Protein AF-A0A4V1S9A4-F1 (afdb_monomer_lite)

Secondary structure (DSSP, 8-state):
--PPP--------PPP----S-----TT-PPPTT-SEEEEEEEEEEETTTTEEEEEEPP-S-HHHHHHPPPEEEEEEEEEEEEETTEE--GGGSPTT-EEEEEEEPPPTT--SSPPPPTTTTTTS-S--EEEEEEEHHHHHHHTT-EEEEEEEETTTTEEEEEEES---TTS--SEEEEE--GGG-

Sequence (186 aa):
MTKLPALLMLLMLSPPAVAQGEFVPKPGAFAPADAGHYHAGELVSTDHVNRRGGLRLDGDGNEARYQAAPPHFFSILPYATIRYQGATADLVHIPLGTHLHGTFVLPPEGDTSVPAPRKEEEKWVPPHNHVLLLEDDVSFYQRRGQAWKVESVDAGKNILTATLSGPDLPGGLEGTKTFSIDASTR

pLDDT: mean 86.05, std 17.2, range [34.81, 98.12]

Structure (mmCIF, N/CA/C/O backbone):
data_AF-A0A4V1S9A4-F1
#
_entry.id   AF-A0A4V1S9A4-F1
#
loop_
_atom_site.group_PDB
_atom_site.id
_atom_site.type_symbol
_atom_site.label_atom_id
_atom_site.label_alt_id
_atom_site.label_comp_id
_atom_site.label_asym_id
_atom_site.label_entity_id
_atom_site.label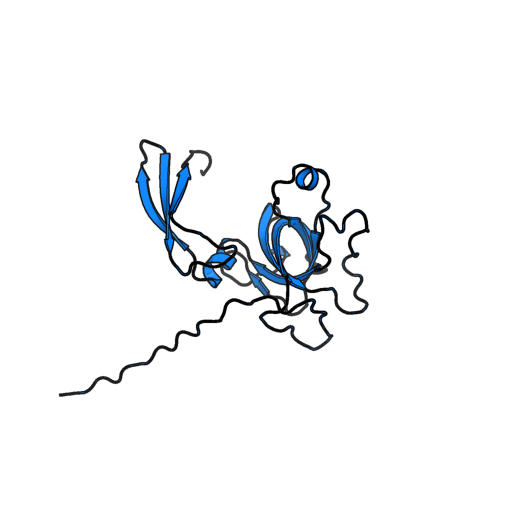_seq_id
_atom_site.pdbx_PDB_ins_code
_atom_site.Cartn_x
_atom_site.Cartn_y
_atom_site.Cartn_z
_atom_site.occupancy
_atom_site.B_iso_or_equiv
_atom_site.auth_seq_id
_atom_site.auth_comp_id
_atom_site.auth_asym_id
_atom_site.auth_atom_id
_atom_site.pdbx_PDB_model_num
ATOM 1 N N . MET A 1 1 ? -14.692 -45.575 30.816 1.00 40.62 1 MET A N 1
ATOM 2 C CA . MET A 1 1 ? -13.734 -44.447 30.822 1.00 40.62 1 MET A CA 1
ATOM 3 C C . MET A 1 1 ? -13.161 -44.321 29.420 1.00 40.62 1 MET A C 1
ATOM 5 O O . MET A 1 1 ? -12.227 -45.029 29.072 1.00 40.62 1 MET A O 1
ATOM 9 N N . THR A 1 2 ? -13.804 -43.511 28.587 1.00 38.94 2 THR A N 1
ATOM 10 C CA . THR A 1 2 ? -13.537 -43.400 27.147 1.00 38.94 2 THR A CA 1
ATOM 11 C C . THR A 1 2 ? -12.640 -42.183 26.933 1.00 38.94 2 THR A C 1
ATOM 13 O O . THR A 1 2 ? -13.029 -41.073 27.287 1.00 38.94 2 THR A O 1
ATOM 16 N N . LYS A 1 3 ? -11.410 -42.385 26.448 1.00 40.56 3 LYS A N 1
ATOM 17 C CA . LYS A 1 3 ? -10.463 -41.291 26.193 1.00 40.56 3 LYS A CA 1
ATOM 18 C C . LYS A 1 3 ? -10.814 -40.612 24.865 1.00 40.56 3 LYS A C 1
ATOM 20 O O . LYS A 1 3 ? -10.836 -41.268 23.829 1.00 40.56 3 LYS A O 1
ATOM 25 N N . LEU A 1 4 ? -11.096 -39.314 24.924 1.00 38.97 4 LEU A N 1
ATOM 26 C CA . LEU A 1 4 ? -11.296 -38.424 23.779 1.00 38.97 4 LEU A CA 1
ATOM 27 C C . LEU A 1 4 ? -9.922 -38.116 23.141 1.00 38.97 4 LEU A C 1
ATOM 29 O O . LEU A 1 4 ? -9.002 -37.779 23.893 1.00 38.97 4 LEU A O 1
ATOM 33 N N . PRO A 1 5 ? -9.724 -38.226 21.815 1.00 51.22 5 PRO A N 1
ATOM 34 C CA . PRO A 1 5 ? -8.459 -37.842 21.204 1.00 51.22 5 PRO A CA 1
ATOM 35 C C . PRO A 1 5 ? -8.394 -36.316 21.078 1.00 51.22 5 PRO A C 1
ATOM 37 O O . PRO A 1 5 ? -9.298 -35.681 20.536 1.00 51.22 5 PRO A O 1
ATOM 40 N N . ALA A 1 6 ? -7.322 -35.726 21.604 1.00 44.84 6 ALA A N 1
ATOM 41 C CA . ALA A 1 6 ? -7.024 -34.310 21.458 1.00 44.84 6 ALA A CA 1
ATOM 42 C C . ALA A 1 6 ? -6.686 -34.006 19.990 1.00 44.84 6 ALA A C 1
ATOM 44 O O . ALA A 1 6 ? -5.685 -34.487 19.460 1.00 44.84 6 ALA A O 1
ATOM 45 N N . LEU A 1 7 ? -7.540 -33.220 19.335 1.00 42.59 7 LEU A N 1
ATOM 46 C CA . LEU A 1 7 ? -7.296 -32.674 18.006 1.00 42.59 7 LEU A CA 1
ATOM 47 C C . LEU A 1 7 ? -6.315 -31.502 18.145 1.00 42.59 7 LEU A C 1
ATOM 49 O O . LEU A 1 7 ? -6.674 -30.433 18.634 1.00 42.59 7 LEU A O 1
ATOM 53 N N . LEU A 1 8 ? -5.060 -31.727 17.760 1.00 38.53 8 LEU A N 1
ATOM 54 C CA . LEU A 1 8 ? -4.016 -30.706 17.749 1.00 38.53 8 LEU A CA 1
ATOM 55 C C . LEU A 1 8 ? -4.256 -29.767 16.555 1.00 38.53 8 LEU A C 1
ATOM 57 O O . LEU A 1 8 ? -3.939 -30.099 15.415 1.00 38.53 8 LEU A O 1
ATOM 61 N N . MET A 1 9 ? -4.861 -28.609 16.814 1.00 42.19 9 MET A N 1
ATOM 62 C CA . MET A 1 9 ? -5.044 -27.546 15.826 1.00 42.19 9 MET A CA 1
ATOM 63 C C . MET A 1 9 ? -3.704 -26.821 15.638 1.00 42.19 9 MET A C 1
ATOM 65 O O . MET A 1 9 ? -3.264 -26.068 16.506 1.00 42.19 9 MET A O 1
ATOM 69 N N . LEU A 1 10 ? -3.018 -27.104 14.530 1.00 34.81 10 LEU A N 1
ATOM 70 C CA . LEU A 1 10 ? -1.736 -26.492 14.187 1.00 34.81 10 LEU A CA 1
ATOM 71 C C . LEU A 1 10 ? -1.980 -25.064 13.667 1.00 34.81 10 LEU A C 1
ATOM 73 O O . LEU A 1 10 ? -2.319 -24.863 12.503 1.00 34.81 10 LEU A O 1
ATOM 77 N N . LEU A 1 11 ? -1.840 -24.069 14.545 1.00 39.22 11 LEU A N 1
ATOM 78 C CA . LEU A 1 11 ? -1.777 -22.655 14.171 1.00 39.22 11 LEU A CA 1
ATOM 79 C C . LEU A 1 11 ? -0.470 -22.411 13.403 1.00 39.22 11 LEU A C 1
ATOM 81 O O . LEU A 1 11 ? 0.607 -22.372 13.995 1.00 39.22 11 LEU A O 1
ATOM 85 N N . MET A 1 12 ? -0.567 -22.263 12.080 1.00 36.03 12 MET A N 1
ATOM 86 C CA . MET A 1 12 ? 0.537 -21.813 11.230 1.00 36.03 12 MET A CA 1
ATOM 87 C C . MET A 1 12 ? 0.815 -20.333 11.517 1.00 36.03 12 MET A C 1
ATOM 89 O O . MET A 1 12 ? 0.293 -19.444 10.845 1.00 36.03 12 MET A O 1
ATOM 93 N N . LEU A 1 13 ? 1.613 -20.062 12.550 1.00 40.66 13 LEU A N 1
ATOM 94 C CA . LEU A 1 13 ? 2.143 -18.730 12.814 1.00 40.66 13 LEU A CA 1
ATOM 95 C C . LEU A 1 13 ? 3.177 -18.424 11.719 1.00 40.66 13 LEU A C 1
ATOM 97 O O . LEU A 1 13 ? 4.314 -18.888 11.778 1.00 40.66 13 LEU A O 1
ATOM 101 N N . SER A 1 14 ? 2.759 -17.707 10.674 1.00 37.75 14 SER A N 1
ATOM 102 C CA . SER A 1 14 ? 3.699 -17.202 9.671 1.00 37.75 14 SER A CA 1
ATOM 103 C C . SER A 1 14 ? 4.610 -16.176 10.353 1.00 37.75 14 SER A C 1
ATOM 105 O O . SER A 1 14 ? 4.084 -15.251 10.978 1.00 37.75 14 SER A O 1
ATOM 107 N N . PRO A 1 15 ? 5.945 -16.325 10.294 1.00 37.28 15 PRO A N 1
ATOM 108 C CA . PRO A 1 15 ? 6.843 -15.324 10.851 1.00 37.28 15 PRO A CA 1
ATOM 109 C C . PRO A 1 15 ? 6.640 -13.980 10.131 1.00 37.28 15 PRO A C 1
ATOM 111 O O . PRO A 1 15 ? 6.281 -13.969 8.948 1.00 37.28 15 PRO A O 1
ATOM 114 N N . PRO A 1 16 ? 6.851 -12.842 10.816 1.00 43.50 16 PRO A N 1
ATOM 115 C CA . PRO A 1 16 ? 6.831 -11.545 10.159 1.00 43.50 16 PRO A CA 1
ATOM 116 C C . PRO A 1 16 ? 7.914 -11.533 9.075 1.00 43.50 16 PRO A C 1
ATOM 118 O O . PRO A 1 16 ? 9.080 -11.815 9.352 1.00 43.50 16 PRO A O 1
ATOM 121 N N . ALA A 1 17 ? 7.515 -11.240 7.839 1.00 49.22 17 ALA A N 1
ATOM 122 C CA . ALA A 1 17 ? 8.434 -11.058 6.727 1.00 49.22 17 ALA A CA 1
ATOM 123 C C . ALA A 1 17 ? 9.349 -9.862 7.027 1.00 49.22 17 ALA A C 1
ATOM 125 O O . ALA A 1 17 ? 8.921 -8.709 6.984 1.00 49.22 17 ALA A O 1
ATOM 126 N N . VAL A 1 18 ? 10.601 -10.145 7.376 1.00 44.25 18 VAL A N 1
ATOM 127 C CA . VAL A 1 18 ? 11.681 -9.160 7.350 1.00 44.25 18 VAL A CA 1
ATOM 128 C C . VAL A 1 18 ? 12.174 -9.120 5.909 1.00 44.25 18 VAL A C 1
ATOM 130 O O . VAL A 1 18 ? 12.597 -10.149 5.390 1.00 44.25 18 VAL A O 1
ATOM 133 N N . ALA A 1 19 ? 12.086 -7.955 5.268 1.00 51.81 19 ALA A N 1
ATOM 134 C CA . ALA A 1 19 ? 12.455 -7.774 3.866 1.00 51.81 19 ALA A CA 1
ATOM 135 C C . ALA A 1 19 ? 13.890 -8.266 3.597 1.00 51.81 19 ALA A C 1
ATOM 137 O O . ALA A 1 19 ? 14.859 -7.711 4.126 1.00 51.81 19 ALA A O 1
ATOM 138 N N . GLN A 1 20 ? 14.037 -9.307 2.772 1.00 53.31 20 GLN A N 1
ATOM 139 C CA . GLN A 1 20 ? 15.341 -9.783 2.311 1.00 53.31 20 GLN A CA 1
ATOM 140 C C . GLN A 1 20 ? 15.837 -8.952 1.124 1.00 53.31 20 GLN A C 1
ATOM 142 O O . GLN A 1 20 ? 15.717 -9.381 -0.016 1.00 53.31 20 GLN A O 1
ATOM 147 N N . GLY A 1 21 ? 16.433 -7.789 1.397 1.00 68.31 21 GLY A N 1
ATOM 148 C CA . GLY A 1 21 ? 17.180 -6.999 0.409 1.00 68.31 21 GLY A CA 1
ATOM 149 C C . GLY A 1 21 ? 16.415 -6.616 -0.870 1.00 68.31 21 GLY A C 1
ATOM 150 O O . GLY A 1 21 ? 15.219 -6.849 -1.023 1.00 68.31 21 GLY A O 1
ATOM 151 N N . GLU A 1 22 ? 17.133 -6.000 -1.805 1.00 87.38 22 GLU A N 1
ATOM 152 C CA . GLU A 1 22 ? 16.603 -5.650 -3.126 1.00 87.38 22 GLU A CA 1
ATOM 153 C C . GLU A 1 22 ? 16.293 -6.936 -3.919 1.00 87.38 22 GLU A C 1
ATOM 155 O O . GLU A 1 22 ? 17.186 -7.753 -4.166 1.00 87.38 22 GLU A O 1
ATOM 160 N N . PHE A 1 23 ? 15.038 -7.124 -4.341 1.00 93.19 23 PHE A N 1
ATOM 161 C CA . PHE A 1 23 ? 14.614 -8.285 -5.132 1.00 93.19 23 PHE A CA 1
ATOM 162 C C . PHE A 1 23 ? 14.152 -7.867 -6.529 1.00 93.19 23 PHE A C 1
ATOM 164 O O . PHE A 1 23 ? 13.232 -7.062 -6.667 1.00 93.19 23 PHE A O 1
ATOM 171 N N . VAL A 1 24 ? 14.749 -8.479 -7.556 1.00 94.88 24 VAL A N 1
ATOM 172 C CA . VAL A 1 24 ? 14.368 -8.324 -8.968 1.00 94.88 24 VAL A CA 1
ATOM 173 C C . VAL A 1 24 ? 13.609 -9.577 -9.428 1.00 94.88 24 VAL A C 1
ATOM 175 O O . VAL A 1 24 ? 14.201 -10.665 -9.459 1.00 94.88 24 VAL A O 1
ATOM 178 N N . PRO A 1 25 ? 12.319 -9.471 -9.800 1.00 93.75 25 PRO A N 1
ATOM 179 C CA . PRO A 1 25 ? 11.542 -10.598 -10.303 1.00 93.75 25 PRO A CA 1
ATOM 180 C C . PRO A 1 25 ? 12.122 -11.185 -11.589 1.00 93.75 25 PRO A C 1
ATOM 182 O O . PRO A 1 25 ? 12.586 -10.465 -12.472 1.00 93.75 25 PRO A O 1
ATOM 185 N N . LYS A 1 26 ? 12.024 -12.511 -11.724 1.00 92.69 26 LYS A N 1
ATOM 186 C CA . LYS A 1 26 ? 12.415 -13.239 -12.936 1.00 92.69 26 LYS A CA 1
ATOM 187 C C . LYS A 1 26 ? 11.180 -13.792 -13.649 1.00 92.69 26 LYS A C 1
ATOM 189 O O . LYS A 1 26 ? 10.299 -14.337 -12.979 1.00 92.69 26 LYS A O 1
ATOM 194 N N . PRO A 1 27 ? 11.109 -13.715 -14.989 1.00 86.62 27 PRO A N 1
ATOM 195 C CA . PRO A 1 27 ? 10.028 -14.337 -15.745 1.00 86.62 27 PRO A CA 1
ATOM 196 C C . PRO A 1 27 ? 9.877 -15.827 -15.408 1.00 86.62 27 PRO A C 1
ATOM 198 O O . PRO A 1 27 ? 10.859 -16.563 -15.347 1.00 86.62 27 PRO A O 1
ATOM 201 N N . GLY A 1 28 ? 8.639 -16.271 -15.180 1.00 86.88 28 GLY A N 1
ATOM 202 C CA . GLY A 1 28 ? 8.325 -17.673 -14.878 1.00 86.88 28 GLY A CA 1
ATOM 203 C C . GLY A 1 28 ? 8.668 -18.140 -13.457 1.00 86.88 28 GLY A C 1
ATOM 204 O O . GLY A 1 28 ? 8.465 -19.315 -13.158 1.00 86.88 28 GLY A O 1
ATOM 205 N N . ALA A 1 29 ? 9.150 -17.255 -12.579 1.00 91.19 29 ALA A N 1
ATOM 206 C CA . ALA A 1 29 ? 9.421 -17.565 -11.179 1.00 91.19 29 ALA A CA 1
ATOM 207 C C . ALA A 1 29 ? 8.582 -16.687 -10.243 1.00 91.19 29 ALA A C 1
ATOM 209 O O . ALA A 1 29 ? 8.439 -15.479 -10.451 1.00 91.19 29 ALA A O 1
ATOM 210 N N . PHE A 1 30 ? 8.053 -17.299 -9.186 1.00 91.19 30 PHE A N 1
ATOM 211 C CA . PHE A 1 30 ? 7.400 -16.568 -8.107 1.00 91.19 30 PHE A CA 1
ATOM 212 C C . PHE A 1 30 ? 8.449 -15.905 -7.215 1.00 91.19 30 PHE A C 1
ATOM 214 O O . PHE A 1 30 ? 9.487 -16.501 -6.916 1.00 91.19 30 PHE A O 1
ATOM 221 N N . ALA A 1 31 ? 8.165 -14.681 -6.779 1.00 90.38 31 ALA A N 1
ATOM 222 C CA . ALA A 1 31 ? 8.942 -14.048 -5.728 1.00 90.38 31 ALA A CA 1
ATOM 223 C C . ALA A 1 31 ? 8.781 -14.812 -4.397 1.00 90.38 31 ALA A C 1
ATOM 225 O O . ALA A 1 31 ? 7.713 -15.382 -4.145 1.00 90.38 31 ALA A O 1
ATOM 226 N N . PRO A 1 32 ? 9.809 -14.816 -3.533 1.00 89.19 32 PRO A N 1
ATOM 227 C CA . PRO A 1 32 ? 9.669 -15.241 -2.143 1.00 89.19 32 PRO A CA 1
ATOM 228 C C . PRO A 1 32 ? 8.531 -14.498 -1.426 1.00 89.19 32 PRO A C 1
ATOM 230 O O . PRO A 1 32 ? 8.243 -13.344 -1.734 1.00 89.19 32 PRO A O 1
ATOM 233 N N . ALA A 1 33 ? 7.890 -15.146 -0.451 1.00 77.19 33 ALA A N 1
ATOM 234 C CA . ALA A 1 33 ? 6.759 -14.558 0.279 1.00 77.19 33 ALA A CA 1
ATOM 235 C C . ALA A 1 33 ? 7.149 -13.341 1.140 1.00 77.19 33 ALA A C 1
ATOM 237 O O . ALA A 1 33 ? 6.300 -12.518 1.470 1.00 77.19 33 ALA A O 1
ATOM 238 N N . ASP A 1 34 ? 8.423 -13.246 1.510 1.00 80.19 34 ASP A N 1
ATOM 239 C CA . ASP A 1 34 ? 9.043 -12.157 2.262 1.00 80.19 34 ASP A CA 1
ATOM 240 C C . ASP A 1 34 ? 9.833 -11.186 1.372 1.00 80.19 34 ASP A C 1
ATOM 242 O O . ASP A 1 34 ? 10.518 -10.294 1.877 1.00 80.19 34 ASP A O 1
ATOM 246 N N . ALA A 1 35 ? 9.738 -11.340 0.048 1.00 85.38 35 ALA A N 1
ATOM 247 C CA . ALA A 1 35 ? 10.324 -10.391 -0.877 1.00 85.38 35 ALA A CA 1
ATOM 248 C C . ALA A 1 35 ? 9.523 -9.088 -0.876 1.00 85.38 35 ALA A C 1
ATOM 250 O O . ALA A 1 35 ? 8.291 -9.083 -0.914 1.00 85.38 35 ALA A O 1
ATOM 251 N N . GLY A 1 36 ? 10.247 -7.976 -0.907 1.00 90.94 36 GLY A N 1
ATOM 252 C CA . GLY A 1 36 ? 9.683 -6.665 -1.165 1.00 90.94 36 GLY A CA 1
ATOM 253 C C . GLY A 1 36 ? 9.603 -5.738 0.039 1.00 90.94 36 GLY A C 1
ATOM 254 O O . GLY A 1 36 ? 9.815 -6.094 1.196 1.00 90.94 36 GLY A O 1
ATOM 255 N N . HIS A 1 37 ? 9.305 -4.495 -0.294 1.00 93.75 37 HIS A N 1
ATOM 256 C CA . HIS A 1 37 ? 9.316 -3.336 0.566 1.00 93.75 37 HIS A CA 1
ATOM 257 C C . HIS A 1 37 ? 7.889 -2.874 0.807 1.00 93.75 37 HIS A C 1
ATOM 259 O O . HIS A 1 37 ? 7.065 -2.807 -0.106 1.00 93.75 37 HIS A O 1
ATOM 265 N N . TYR A 1 38 ? 7.594 -2.583 2.068 1.00 94.06 38 TYR A N 1
ATOM 266 C CA . TYR A 1 38 ? 6.290 -2.090 2.466 1.00 94.06 38 TYR A CA 1
ATOM 267 C C . TYR A 1 38 ? 6.162 -0.600 2.152 1.00 94.06 38 TYR A C 1
ATOM 269 O O . TYR A 1 38 ? 6.955 0.212 2.636 1.00 94.06 38 TYR A O 1
ATOM 277 N N . HIS A 1 39 ? 5.124 -0.250 1.401 1.00 94.06 39 HIS A N 1
ATOM 278 C CA . HIS A 1 39 ? 4.697 1.126 1.180 1.00 94.06 39 HIS A CA 1
ATOM 279 C C . HIS A 1 39 ? 3.175 1.203 1.293 1.00 94.06 39 HIS A C 1
ATOM 281 O O . HIS A 1 39 ? 2.476 0.269 0.902 1.00 94.06 39 HIS A O 1
ATOM 287 N N . ALA A 1 40 ? 2.663 2.309 1.821 1.00 95.56 40 ALA A N 1
ATOM 288 C CA . ALA A 1 40 ? 1.234 2.561 1.933 1.00 95.56 40 ALA A CA 1
ATOM 289 C C . ALA A 1 40 ? 0.899 3.983 1.482 1.00 95.56 40 ALA A C 1
ATOM 291 O O . ALA A 1 40 ? 1.790 4.839 1.390 1.00 95.56 40 ALA A O 1
ATOM 292 N N . GLY A 1 41 ? -0.359 4.194 1.111 1.00 95.56 41 GLY A N 1
ATOM 293 C CA . GLY A 1 41 ? -0.848 5.489 0.674 1.00 95.56 41 GLY A CA 1
ATOM 294 C C . GLY A 1 41 ? -2.195 5.441 -0.035 1.00 95.56 41 GLY A C 1
ATOM 295 O O . GLY A 1 41 ? -2.806 4.393 -0.229 1.00 95.56 41 GLY A O 1
ATOM 296 N N . GLU A 1 42 ? -2.652 6.611 -0.459 1.00 96.94 42 GLU A N 1
ATOM 297 C CA . GLU A 1 42 ? -3.921 6.803 -1.158 1.00 96.94 42 GLU A CA 1
ATOM 298 C C . GLU A 1 42 ? -3.798 6.438 -2.645 1.00 96.94 42 GLU A C 1
ATOM 300 O O . GLU A 1 42 ? -2.903 6.921 -3.343 1.00 96.94 42 GLU A O 1
ATOM 305 N N . LEU A 1 43 ? -4.727 5.640 -3.174 1.00 98.06 43 LEU A N 1
ATOM 306 C CA . LEU A 1 43 ? -4.823 5.365 -4.607 1.00 98.06 43 LEU A CA 1
ATOM 307 C C . LEU A 1 43 ? -5.317 6.599 -5.375 1.00 98.06 43 LEU A C 1
ATOM 309 O O . LEU A 1 43 ? -6.491 6.953 -5.304 1.00 98.06 43 LEU A O 1
ATOM 313 N N . VAL A 1 44 ? -4.447 7.217 -6.175 1.00 97.12 44 VAL A N 1
ATOM 314 C CA . VAL A 1 44 ? -4.753 8.474 -6.890 1.00 97.12 44 VAL A CA 1
ATOM 315 C C . VAL A 1 44 ? -4.886 8.323 -8.404 1.00 97.12 44 VAL A C 1
ATOM 317 O O . VAL A 1 44 ? -5.340 9.244 -9.078 1.00 97.12 44 VAL A O 1
ATOM 320 N N . SER A 1 45 ? -4.502 7.175 -8.965 1.00 96.56 45 SER A N 1
ATOM 321 C CA . SER A 1 45 ? -4.682 6.883 -10.392 1.00 96.56 45 SER A CA 1
ATOM 322 C C . SER A 1 45 ? -4.774 5.383 -10.652 1.00 96.56 45 SER A C 1
ATOM 324 O O . SER A 1 45 ? -4.149 4.590 -9.943 1.00 96.56 45 SER A O 1
ATOM 326 N N . THR A 1 46 ? -5.536 5.001 -11.679 1.00 96.88 46 THR A N 1
ATOM 327 C CA . THR A 1 46 ? -5.670 3.611 -12.125 1.00 96.88 46 THR A CA 1
ATOM 328 C C . THR A 1 46 ? -5.650 3.511 -13.647 1.00 96.88 46 THR A C 1
ATOM 330 O O . THR A 1 46 ? -6.315 4.255 -14.362 1.00 96.88 46 THR A O 1
ATOM 333 N N . ASP A 1 47 ? -4.906 2.528 -14.132 1.00 97.06 47 ASP A N 1
ATOM 334 C CA . ASP A 1 47 ? -4.975 1.966 -15.472 1.00 97.06 47 ASP A CA 1
ATOM 335 C C . ASP A 1 47 ? -5.137 0.453 -15.294 1.00 97.06 47 ASP A C 1
ATOM 337 O O . ASP A 1 47 ? -4.188 -0.334 -15.314 1.00 97.06 47 ASP A O 1
ATOM 341 N N . HIS A 1 48 ? -6.375 0.048 -15.019 1.00 94.75 48 HIS A N 1
ATOM 342 C CA . HIS A 1 48 ? -6.706 -1.344 -14.732 1.00 94.75 48 HIS A CA 1
ATOM 343 C C . HIS A 1 48 ? -6.476 -2.269 -15.935 1.00 94.75 48 HIS A C 1
ATOM 345 O O . HIS A 1 48 ? -6.247 -3.459 -15.735 1.00 94.75 48 HIS A O 1
ATOM 351 N N . VAL A 1 49 ? -6.491 -1.731 -17.161 1.00 95.56 49 VAL A N 1
ATOM 352 C CA . VAL A 1 49 ? -6.247 -2.499 -18.390 1.00 95.56 49 VAL A CA 1
ATOM 353 C C . VAL A 1 49 ? -4.799 -2.974 -18.427 1.00 95.56 49 VAL A C 1
ATOM 355 O O . VAL A 1 49 ? -4.546 -4.158 -18.636 1.00 95.56 49 VAL A O 1
ATOM 358 N N . ASN A 1 50 ? -3.849 -2.078 -18.145 1.00 95.69 50 ASN A N 1
ATOM 359 C CA . ASN A 1 50 ? -2.428 -2.428 -18.081 1.00 95.69 50 ASN A CA 1
ATOM 360 C C . ASN A 1 50 ? -1.975 -2.871 -16.682 1.00 95.69 50 ASN A C 1
ATOM 362 O O . ASN A 1 50 ? -0.779 -3.065 -16.468 1.00 95.69 50 ASN A O 1
ATOM 366 N N . ARG A 1 51 ? -2.915 -3.030 -15.737 1.00 95.88 51 ARG A N 1
ATOM 367 C CA . ARG A 1 51 ? -2.672 -3.354 -14.321 1.00 95.88 51 ARG A CA 1
ATOM 368 C C . ARG A 1 51 ? -1.647 -2.413 -13.670 1.00 95.88 51 ARG A C 1
ATOM 370 O O . ARG A 1 51 ? -0.727 -2.855 -12.983 1.00 95.88 51 ARG A O 1
ATOM 377 N N . ARG A 1 52 ? -1.820 -1.108 -13.885 1.00 97.69 52 ARG A N 1
ATOM 378 C CA . ARG A 1 52 ? -0.981 -0.043 -13.321 1.00 97.69 52 ARG A CA 1
ATOM 379 C C . ARG A 1 52 ? -1.803 0.904 -12.470 1.00 97.69 52 ARG A C 1
ATOM 381 O O . ARG A 1 52 ? -2.987 1.112 -12.719 1.00 97.69 52 ARG A O 1
ATOM 388 N N . GLY A 1 53 ? -1.165 1.523 -11.494 1.00 97.38 53 GLY A N 1
ATOM 389 C CA . GLY A 1 53 ? -1.784 2.562 -10.685 1.00 97.38 53 GLY A CA 1
ATOM 390 C C . GLY A 1 53 ? -0.751 3.519 -10.127 1.00 97.38 53 GLY A C 1
ATOM 391 O O . GLY A 1 53 ? 0.430 3.446 -10.464 1.00 97.38 53 GLY A O 1
ATOM 392 N N . GLY A 1 54 ? -1.201 4.426 -9.272 1.00 97.06 54 GLY A N 1
ATOM 393 C CA . GLY A 1 54 ? -0.314 5.328 -8.553 1.00 97.06 54 GLY A CA 1
ATOM 394 C C . GLY A 1 54 ? -0.812 5.576 -7.145 1.00 97.06 54 GLY A C 1
ATOM 395 O O . GLY A 1 54 ? -1.998 5.855 -6.955 1.00 97.06 54 GLY A O 1
ATOM 396 N N . LEU A 1 55 ? 0.102 5.484 -6.183 1.00 96.75 55 LEU A N 1
ATOM 397 C CA . LEU A 1 55 ? -0.150 5.825 -4.791 1.00 96.75 55 LEU A CA 1
ATOM 398 C C . LEU A 1 55 ? 0.415 7.205 -4.477 1.00 96.75 55 LEU A C 1
ATOM 400 O O . LEU A 1 55 ? 1.577 7.497 -4.762 1.00 96.75 55 LEU A O 1
ATOM 404 N N . ARG A 1 56 ? -0.376 8.043 -3.816 1.00 94.38 56 ARG A N 1
ATOM 405 C CA . ARG A 1 56 ? 0.176 9.124 -3.009 1.00 94.38 56 ARG A CA 1
ATOM 406 C C . ARG A 1 56 ? 0.609 8.500 -1.693 1.00 94.38 56 ARG A C 1
ATOM 408 O O . ARG A 1 56 ? -0.232 8.176 -0.864 1.00 94.38 56 ARG A O 1
ATOM 415 N N . LEU A 1 57 ? 1.913 8.283 -1.560 1.00 93.50 57 LEU A N 1
ATOM 416 C CA . LEU A 1 57 ? 2.486 7.634 -0.388 1.00 93.50 57 LEU A CA 1
ATOM 417 C C . LEU A 1 57 ? 2.189 8.417 0.889 1.00 93.50 57 LEU A C 1
ATOM 419 O O . LEU A 1 57 ? 2.164 9.651 0.869 1.00 93.50 57 LEU A O 1
ATOM 423 N N . ASP A 1 58 ? 2.042 7.681 1.987 1.00 91.12 58 ASP A N 1
ATOM 424 C CA . ASP A 1 58 ? 1.842 8.257 3.308 1.00 91.12 58 ASP A CA 1
ATOM 425 C C . ASP A 1 58 ? 2.925 9.279 3.650 1.00 91.12 58 ASP A C 1
ATOM 427 O O . ASP A 1 58 ? 4.122 9.114 3.360 1.00 91.12 58 ASP A O 1
ATOM 431 N N . GLY A 1 59 ? 2.471 10.358 4.285 1.00 82.12 59 GLY A N 1
ATOM 432 C CA . GLY A 1 59 ? 3.337 11.423 4.753 1.00 82.12 59 GLY A CA 1
ATOM 433 C C . GLY A 1 59 ? 4.321 10.913 5.803 1.00 82.12 59 GLY A C 1
ATOM 434 O O . GLY A 1 59 ? 3.976 10.153 6.699 1.00 82.12 59 GLY A O 1
ATOM 435 N N . ASP A 1 60 ? 5.551 11.400 5.723 1.00 79.00 60 ASP A N 1
ATOM 436 C CA . ASP A 1 60 ? 6.622 11.193 6.706 1.00 79.00 60 ASP A CA 1
ATOM 437 C C . ASP A 1 60 ? 6.777 12.404 7.648 1.00 79.00 60 ASP A C 1
ATOM 439 O O . ASP A 1 60 ? 7.802 12.574 8.304 1.00 79.00 60 ASP A O 1
ATOM 443 N N . GLY A 1 61 ? 5.765 13.279 7.687 1.00 73.31 61 GLY A N 1
ATOM 444 C CA . GLY A 1 61 ? 5.807 14.556 8.401 1.00 73.31 61 GLY A CA 1
ATOM 445 C C . GLY A 1 61 ? 6.562 15.668 7.663 1.00 73.31 61 GLY A C 1
ATOM 446 O O . GLY A 1 61 ? 6.643 16.782 8.177 1.00 73.31 61 GLY A O 1
ATOM 447 N N . ASN A 1 62 ? 7.092 15.416 6.459 1.00 78.62 62 ASN A N 1
ATOM 448 C CA . ASN A 1 62 ? 7.716 16.442 5.633 1.00 78.62 62 ASN A CA 1
ATOM 449 C C . ASN A 1 62 ? 6.679 17.141 4.739 1.00 78.62 62 ASN A C 1
ATOM 451 O O . ASN A 1 62 ? 6.220 16.588 3.738 1.00 78.62 62 ASN A O 1
ATOM 455 N N . GLU A 1 63 ? 6.345 18.394 5.057 1.00 72.38 63 GLU A N 1
ATOM 456 C CA . GLU A 1 63 ? 5.379 19.191 4.284 1.00 72.38 63 GLU A CA 1
ATOM 457 C C . GLU A 1 63 ? 5.761 19.333 2.802 1.00 72.38 63 GLU A C 1
ATOM 459 O O . GLU A 1 63 ? 4.890 19.355 1.929 1.00 72.38 63 GLU A O 1
ATOM 464 N N . ALA A 1 64 ? 7.063 19.367 2.492 1.00 73.50 64 ALA A N 1
ATOM 465 C CA . ALA A 1 64 ? 7.531 19.472 1.115 1.00 73.50 64 ALA A CA 1
ATOM 466 C C . ALA A 1 64 ? 7.187 18.220 0.297 1.00 73.50 64 ALA A C 1
ATOM 468 O O . ALA A 1 64 ? 6.966 18.323 -0.909 1.00 73.50 64 ALA A O 1
ATOM 469 N N . ARG A 1 65 ? 7.101 17.045 0.934 1.00 74.69 65 ARG A N 1
ATOM 470 C CA . ARG A 1 65 ? 6.689 15.808 0.265 1.00 74.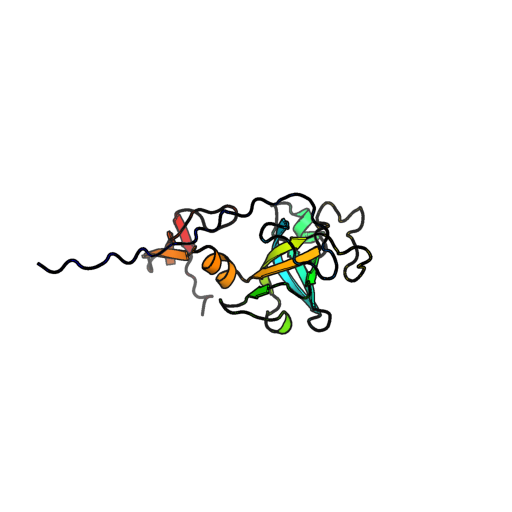69 65 ARG A CA 1
ATOM 471 C C . ARG A 1 65 ? 5.226 15.882 -0.150 1.00 74.69 65 ARG A C 1
ATOM 473 O O . ARG A 1 65 ? 4.914 15.591 -1.296 1.00 74.69 65 ARG A O 1
ATOM 480 N N . TYR A 1 66 ? 4.347 16.343 0.738 1.00 70.62 66 TYR A N 1
ATOM 481 C CA . TYR A 1 66 ? 2.914 16.431 0.448 1.00 70.62 66 TYR A CA 1
ATOM 482 C C . TYR A 1 66 ? 2.610 17.319 -0.771 1.00 70.62 66 TYR A C 1
ATOM 484 O O . TYR A 1 66 ? 1.741 16.993 -1.577 1.00 70.62 66 TYR A O 1
ATOM 492 N N . GLN A 1 67 ? 3.342 18.426 -0.927 1.00 73.81 67 GLN A N 1
ATOM 493 C CA . GLN A 1 67 ? 3.109 19.383 -2.013 1.00 73.81 67 GLN A CA 1
ATOM 494 C C . GLN A 1 67 ? 3.872 19.061 -3.304 1.00 73.81 67 GLN A C 1
ATOM 496 O O . GLN A 1 67 ? 3.412 19.431 -4.382 1.00 73.81 67 GLN A O 1
ATOM 501 N N . ALA A 1 68 ? 5.044 18.423 -3.210 1.00 77.56 68 ALA A N 1
ATOM 502 C CA . ALA A 1 68 ? 5.969 18.304 -4.339 1.00 77.56 68 ALA A CA 1
ATOM 503 C C . ALA A 1 68 ? 6.295 16.864 -4.754 1.00 77.56 68 ALA A C 1
ATOM 505 O O . ALA A 1 68 ? 6.924 16.680 -5.798 1.00 77.56 68 ALA A O 1
ATOM 506 N N . ALA A 1 69 ? 5.928 15.847 -3.969 1.00 85.81 69 ALA A N 1
ATOM 507 C CA . ALA A 1 69 ? 6.192 14.468 -4.352 1.00 85.81 69 ALA A CA 1
ATOM 508 C C . ALA A 1 69 ? 5.222 14.026 -5.456 1.00 85.81 69 ALA A C 1
ATOM 510 O O . ALA A 1 69 ? 4.003 14.119 -5.275 1.00 85.81 69 ALA A O 1
ATOM 511 N N . PRO A 1 70 ? 5.730 13.519 -6.590 1.00 91.06 70 PRO A N 1
ATOM 512 C CA . PRO A 1 70 ? 4.867 12.872 -7.559 1.00 91.06 70 PRO A CA 1
ATOM 513 C C . PRO A 1 70 ? 4.292 11.573 -6.970 1.00 91.06 70 PRO A C 1
ATOM 515 O O . PRO A 1 70 ? 4.870 11.004 -6.036 1.00 91.06 70 PRO A O 1
ATOM 518 N N . PRO A 1 71 ? 3.165 11.076 -7.509 1.00 93.19 71 PRO A N 1
ATOM 519 C CA . PRO A 1 71 ? 2.658 9.762 -7.146 1.00 93.19 71 PRO A CA 1
ATOM 520 C C . PRO A 1 71 ? 3.713 8.675 -7.368 1.00 93.19 71 PRO A C 1
ATOM 522 O O . PRO A 1 71 ? 4.433 8.673 -8.368 1.00 93.19 71 PRO A O 1
ATOM 525 N N . HIS A 1 72 ? 3.760 7.711 -6.456 1.00 95.50 72 HIS A N 1
ATOM 526 C CA . HIS A 1 72 ? 4.490 6.473 -6.645 1.00 95.50 72 HIS A CA 1
ATOM 527 C C . HIS A 1 72 ? 3.687 5.564 -7.575 1.00 95.50 72 HIS A C 1
ATOM 529 O O . HIS A 1 72 ? 2.750 4.877 -7.157 1.00 95.50 72 HIS A O 1
ATOM 535 N N . PHE A 1 73 ? 4.013 5.628 -8.864 1.00 97.06 73 PHE A N 1
ATOM 536 C CA . PHE A 1 73 ? 3.423 4.755 -9.869 1.00 97.06 73 PHE A CA 1
ATOM 537 C C . PHE A 1 73 ? 3.895 3.319 -9.687 1.00 97.06 73 PHE A C 1
ATOM 539 O O . PHE A 1 73 ? 5.042 3.079 -9.317 1.00 97.06 73 PHE A O 1
ATOM 546 N N . PHE A 1 74 ? 3.010 2.374 -9.983 1.00 97.75 74 PHE A N 1
ATOM 547 C CA . PHE A 1 74 ? 3.291 0.957 -9.853 1.00 97.75 74 PHE A CA 1
ATOM 548 C C . PHE A 1 74 ? 2.674 0.127 -10.979 1.00 97.75 74 PHE A C 1
ATOM 550 O O . PHE A 1 74 ? 1.682 0.515 -11.600 1.00 97.75 74 PHE A O 1
ATOM 557 N N . SER A 1 75 ? 3.263 -1.044 -11.203 1.00 97.62 75 SER A N 1
ATOM 558 C CA . SER A 1 75 ? 2.769 -2.108 -12.076 1.00 97.62 75 SER A CA 1
ATOM 559 C C . SER A 1 75 ? 2.509 -3.353 -11.238 1.00 97.62 75 SER A C 1
ATOM 561 O O . SER A 1 75 ? 3.226 -3.632 -10.279 1.00 97.62 75 SER A O 1
ATOM 563 N N . ILE A 1 76 ? 1.463 -4.103 -11.554 1.00 96.50 76 ILE A N 1
ATOM 564 C CA . ILE A 1 76 ? 1.086 -5.285 -10.782 1.00 96.50 76 ILE A CA 1
ATOM 565 C C . ILE A 1 76 ? 1.643 -6.529 -11.464 1.00 96.50 76 ILE A C 1
ATOM 567 O O . ILE A 1 76 ? 1.289 -6.821 -12.609 1.00 96.50 76 ILE A O 1
ATOM 571 N N . LEU A 1 77 ? 2.464 -7.302 -10.743 1.00 94.81 77 LEU A N 1
ATOM 572 C CA . LEU A 1 77 ? 2.986 -8.560 -11.273 1.00 94.81 77 LEU A CA 1
ATOM 573 C C . LEU A 1 77 ? 1.833 -9.517 -11.637 1.00 94.81 77 LEU A C 1
ATOM 575 O O . LEU A 1 77 ? 0.795 -9.516 -10.968 1.00 94.81 77 LEU A O 1
ATOM 579 N N . PRO A 1 78 ? 1.991 -10.381 -12.659 1.00 92.31 78 PRO A N 1
ATOM 580 C CA . PRO A 1 78 ? 0.913 -11.267 -13.113 1.00 92.31 78 PRO A CA 1
ATOM 581 C C . PRO A 1 78 ? 0.349 -12.192 -12.027 1.00 92.31 78 PRO A C 1
ATOM 583 O O . PRO A 1 78 ? -0.814 -12.576 -12.089 1.00 92.31 78 PRO A O 1
ATOM 586 N N . TYR A 1 79 ? 1.171 -12.541 -11.036 1.00 92.88 79 TYR A N 1
ATOM 587 C CA . TYR A 1 79 ? 0.814 -13.400 -9.906 1.00 92.88 79 TYR A CA 1
ATOM 588 C C . TYR A 1 79 ? 0.582 -12.633 -8.598 1.00 92.88 79 TYR A C 1
ATOM 590 O O . TYR A 1 79 ? 0.437 -13.246 -7.540 1.00 92.88 79 TYR A O 1
ATOM 598 N N . ALA A 1 80 ? 0.590 -11.302 -8.644 1.00 94.88 80 ALA A N 1
ATOM 599 C CA . ALA A 1 80 ? 0.337 -10.498 -7.465 1.00 94.88 80 ALA A CA 1
ATOM 600 C C . ALA A 1 80 ? -1.099 -10.684 -6.978 1.00 94.88 80 ALA A C 1
ATOM 602 O O . ALA A 1 80 ? -2.033 -10.838 -7.770 1.00 94.88 80 ALA A O 1
ATOM 603 N N . THR A 1 81 ? -1.276 -10.614 -5.664 1.00 95.69 81 THR A N 1
ATOM 604 C CA . THR A 1 81 ? -2.599 -10.686 -5.047 1.00 95.69 81 THR A CA 1
ATOM 605 C C . THR A 1 81 ? -3.097 -9.287 -4.721 1.00 95.69 81 THR A C 1
ATOM 607 O O . THR A 1 81 ? -2.369 -8.479 -4.149 1.00 95.69 81 THR A O 1
ATOM 610 N N . ILE A 1 82 ? -4.354 -9.010 -5.051 1.00 97.69 82 ILE A N 1
ATOM 611 C CA . ILE A 1 82 ? -5.041 -7.785 -4.650 1.00 97.69 82 ILE A CA 1
ATOM 612 C C . ILE A 1 82 ? -6.212 -8.181 -3.759 1.00 97.69 82 ILE A C 1
ATOM 614 O O . ILE A 1 82 ? -6.933 -9.133 -4.076 1.00 97.69 82 ILE A O 1
ATOM 618 N N . ARG A 1 83 ? -6.400 -7.477 -2.642 1.00 98.00 83 ARG A N 1
ATOM 619 C CA . ARG A 1 83 ? -7.534 -7.689 -1.740 1.00 98.00 83 ARG A CA 1
ATOM 620 C C . ARG A 1 83 ? -8.234 -6.379 -1.424 1.00 98.00 83 ARG A C 1
ATOM 622 O O . ARG A 1 83 ? -7.590 -5.361 -1.190 1.00 98.00 83 ARG A O 1
ATOM 629 N N . TYR A 1 84 ? -9.555 -6.431 -1.434 1.00 97.88 84 TYR A N 1
ATOM 630 C CA . TYR A 1 84 ? -10.425 -5.310 -1.122 1.00 97.88 84 TYR A CA 1
ATOM 631 C C . TYR A 1 84 ? -11.598 -5.835 -0.300 1.00 97.88 84 TYR A C 1
ATOM 633 O O . TYR A 1 84 ? -12.197 -6.851 -0.665 1.00 97.88 84 TYR A O 1
ATOM 641 N N . GLN A 1 85 ? -11.912 -5.182 0.820 1.00 96.31 85 GLN A N 1
ATOM 642 C CA . GLN A 1 85 ? -13.007 -5.570 1.717 1.00 96.31 85 GLN A CA 1
ATOM 643 C C . GLN A 1 85 ? -12.927 -7.038 2.183 1.00 96.31 85 GLN A C 1
ATOM 645 O O . GLN A 1 85 ? -13.929 -7.746 2.280 1.00 96.31 85 GLN A O 1
ATOM 650 N N . GLY A 1 86 ? -11.712 -7.529 2.439 1.00 94.06 86 GLY A N 1
ATOM 651 C CA . GLY A 1 86 ? -11.441 -8.885 2.921 1.00 94.06 86 GLY A CA 1
ATOM 652 C C . GLY A 1 86 ? -11.451 -9.979 1.847 1.00 94.06 86 GLY A C 1
ATOM 653 O O . GLY A 1 86 ? -11.066 -11.117 2.140 1.00 94.06 86 GLY A O 1
ATOM 654 N N . ALA A 1 87 ? -11.814 -9.662 0.603 1.00 96.06 87 ALA A N 1
ATOM 655 C CA . ALA A 1 87 ? -11.893 -10.610 -0.508 1.00 96.06 87 ALA A CA 1
ATOM 656 C C . ALA A 1 87 ? -10.821 -10.342 -1.573 1.00 96.06 87 ALA A C 1
ATOM 658 O O . ALA A 1 87 ? -10.271 -9.247 -1.657 1.00 96.06 87 ALA A O 1
ATOM 659 N N . THR A 1 88 ? -10.517 -11.345 -2.401 1.00 96.62 88 THR A N 1
ATOM 660 C CA . THR A 1 88 ? -9.679 -11.147 -3.592 1.00 96.62 88 THR A CA 1
ATOM 661 C C . THR A 1 88 ? -10.373 -10.198 -4.563 1.00 96.62 88 THR A C 1
ATOM 663 O O . THR A 1 88 ? -11.575 -10.313 -4.797 1.00 96.62 88 THR A O 1
ATOM 666 N N . ALA A 1 89 ? -9.606 -9.278 -5.134 1.00 96.88 89 ALA A N 1
ATOM 667 C CA . ALA A 1 89 ? -10.097 -8.244 -6.027 1.00 96.88 89 ALA A CA 1
ATOM 668 C C . ALA A 1 89 ? -9.165 -8.057 -7.233 1.00 96.88 89 ALA A C 1
ATOM 670 O O . ALA A 1 89 ? -8.128 -8.704 -7.355 1.00 96.88 89 ALA A O 1
ATOM 671 N N . ASP A 1 90 ? -9.549 -7.132 -8.105 1.00 95.94 90 ASP A N 1
ATOM 672 C CA . ASP A 1 90 ? -8.737 -6.624 -9.210 1.00 95.94 90 ASP A CA 1
ATOM 673 C C . ASP A 1 90 ? -8.699 -5.103 -9.081 1.00 95.94 90 ASP A C 1
ATOM 675 O O . ASP A 1 90 ? -9.570 -4.513 -8.441 1.00 95.94 90 ASP A O 1
ATOM 679 N N . LEU A 1 91 ? -7.720 -4.454 -9.714 1.00 96.12 91 LEU A N 1
ATOM 680 C CA . LEU A 1 91 ? -7.521 -3.009 -9.569 1.00 96.12 91 LEU A CA 1
ATOM 681 C C . LEU A 1 91 ? -8.754 -2.183 -9.977 1.00 96.12 91 LEU A C 1
ATOM 683 O O . LEU A 1 91 ? -9.011 -1.141 -9.387 1.00 96.12 91 LEU A O 1
ATOM 687 N N . VAL A 1 92 ? -9.543 -2.661 -10.947 1.00 96.44 92 VAL A N 1
ATOM 688 C CA . VAL A 1 92 ? -10.788 -2.001 -11.385 1.00 96.44 92 VAL A CA 1
ATOM 689 C C . VAL A 1 92 ? -11.848 -1.925 -10.279 1.00 96.44 92 VAL A C 1
ATOM 691 O O . VAL A 1 92 ? -12.708 -1.051 -10.313 1.00 96.44 92 VAL A O 1
ATOM 694 N N . HIS A 1 93 ? -11.789 -2.825 -9.295 1.00 96.56 93 HIS A N 1
ATOM 695 C CA . HIS A 1 93 ? -12.740 -2.880 -8.188 1.00 96.56 93 HIS A CA 1
ATOM 696 C C . HIS A 1 93 ? -12.392 -1.911 -7.054 1.00 96.56 93 HIS A C 1
ATOM 698 O O . HIS A 1 93 ? -13.214 -1.728 -6.160 1.00 96.56 93 HIS A O 1
ATOM 704 N N . ILE A 1 94 ? -11.197 -1.313 -7.067 1.00 97.56 94 ILE A N 1
ATOM 705 C CA . ILE A 1 94 ? -10.735 -0.426 -6.000 1.00 97.56 94 ILE A CA 1
ATOM 706 C C . ILE A 1 94 ? -11.061 1.026 -6.372 1.00 97.56 94 ILE A C 1
ATOM 708 O O . ILE A 1 94 ? -10.534 1.535 -7.366 1.00 97.56 94 ILE A O 1
ATOM 712 N N . PRO A 1 95 ? -11.895 1.727 -5.584 1.00 97.75 95 PRO A N 1
ATOM 713 C CA . PRO A 1 95 ? -12.162 3.140 -5.808 1.00 97.75 95 PRO A CA 1
ATOM 714 C C . PRO A 1 95 ? -10.902 3.996 -5.640 1.00 97.75 95 PRO A C 1
ATOM 716 O O . PRO A 1 95 ? -10.082 3.750 -4.751 1.00 97.75 95 PRO A O 1
ATOM 719 N N . LEU A 1 96 ? -10.783 5.058 -6.439 1.00 98.00 96 LEU A N 1
ATOM 720 C CA . LEU A 1 96 ? -9.819 6.126 -6.162 1.00 98.00 96 LEU A CA 1
ATOM 721 C C . LEU A 1 96 ? -10.080 6.726 -4.772 1.00 98.00 96 LEU A C 1
ATOM 723 O O . LEU A 1 96 ? -11.224 6.783 -4.320 1.00 98.00 96 LEU A O 1
ATOM 727 N N . GLY A 1 97 ? -9.019 7.156 -4.098 1.00 97.31 97 GLY A N 1
ATOM 728 C CA . GLY A 1 97 ? -9.059 7.617 -2.711 1.00 97.31 97 GLY A CA 1
ATOM 729 C C . GLY A 1 97 ? -8.979 6.491 -1.675 1.00 97.31 97 GLY A C 1
ATOM 730 O O . GLY A 1 97 ? -8.849 6.773 -0.488 1.00 97.31 97 GLY A O 1
ATOM 731 N N . THR A 1 98 ? -9.028 5.218 -2.087 1.00 98.12 98 THR A N 1
ATOM 732 C CA . THR A 1 98 ? -8.831 4.093 -1.160 1.00 98.12 98 THR A CA 1
ATOM 733 C C . THR A 1 98 ? -7.398 4.099 -0.640 1.00 98.12 98 THR A C 1
ATOM 735 O O . THR A 1 98 ? -6.455 4.154 -1.432 1.00 98.12 98 THR A O 1
ATOM 738 N N . HIS A 1 99 ? -7.236 4.012 0.679 1.00 97.88 99 HIS A N 1
ATOM 739 C CA . HIS A 1 99 ? -5.936 3.787 1.294 1.00 97.88 99 HIS A CA 1
ATOM 740 C C . HIS A 1 99 ? -5.517 2.326 1.103 1.00 97.88 99 HIS A C 1
ATOM 742 O O . HIS A 1 99 ? -6.294 1.405 1.369 1.00 97.88 99 HIS A O 1
ATOM 748 N N . LEU A 1 100 ? -4.315 2.124 0.571 1.00 98.12 100 LEU A N 1
ATOM 749 C CA . LEU A 1 100 ? -3.788 0.817 0.214 1.00 98.12 100 LEU A CA 1
ATOM 750 C C . LEU A 1 100 ? -2.430 0.583 0.859 1.00 98.12 100 LEU A C 1
ATOM 752 O O . LEU A 1 100 ? -1.550 1.439 0.849 1.00 98.12 100 LEU A O 1
ATOM 756 N N . HIS A 1 101 ? -2.249 -0.643 1.320 1.00 97.19 101 HIS A N 1
ATOM 757 C CA . HIS A 1 101 ? -1.012 -1.208 1.814 1.00 97.19 101 HIS A CA 1
ATOM 758 C C . HIS A 1 101 ? -0.436 -2.143 0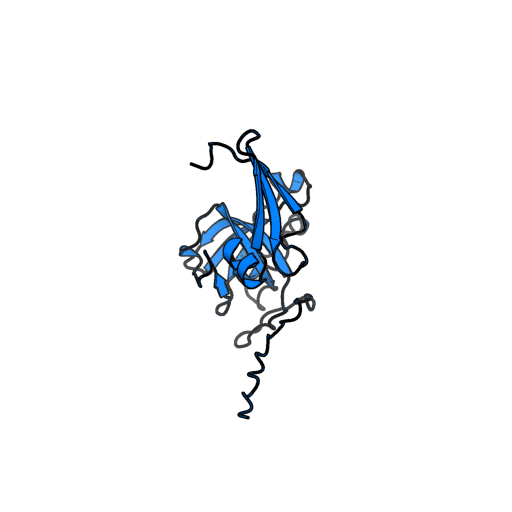.755 1.00 97.19 101 HIS A C 1
ATOM 760 O O . HIS A 1 101 ? -1.108 -3.083 0.326 1.00 97.19 101 HIS A O 1
ATOM 766 N N . GLY A 1 102 ? 0.809 -1.919 0.345 1.00 95.88 102 GLY A N 1
ATOM 767 C CA . GLY A 1 102 ? 1.454 -2.727 -0.679 1.00 95.88 102 GLY A CA 1
ATOM 768 C C . GLY A 1 102 ? 2.810 -3.292 -0.270 1.00 95.88 102 GLY A C 1
ATOM 769 O O . GLY A 1 102 ? 3.554 -2.706 0.517 1.00 95.88 102 GLY A O 1
ATOM 770 N N . THR A 1 103 ? 3.129 -4.448 -0.847 1.00 95.94 103 THR A N 1
ATOM 771 C CA . THR A 1 103 ? 4.466 -5.047 -0.847 1.00 95.94 103 THR A CA 1
ATOM 772 C C . THR A 1 103 ? 5.033 -4.940 -2.255 1.00 95.94 103 THR A C 1
ATOM 774 O O . THR A 1 103 ? 4.477 -5.522 -3.192 1.00 95.94 103 THR A O 1
ATOM 777 N N . PHE A 1 104 ? 6.124 -4.192 -2.397 1.00 96.06 104 PHE A N 1
ATOM 778 C CA . PHE A 1 104 ? 6.691 -3.798 -3.680 1.00 96.06 104 PHE A CA 1
ATOM 779 C C . PHE A 1 104 ? 8.097 -4.353 -3.889 1.00 96.06 104 PHE A C 1
ATOM 781 O O . PHE A 1 104 ? 8.916 -4.368 -2.981 1.00 96.06 104 PHE A O 1
ATOM 788 N N . VAL A 1 105 ? 8.408 -4.759 -5.107 1.00 96.19 105 VAL A N 1
ATOM 789 C CA . VAL A 1 105 ? 9.734 -5.211 -5.537 1.00 96.19 105 VAL A CA 1
ATOM 790 C C . VAL A 1 105 ? 10.250 -4.323 -6.663 1.00 96.19 105 VAL A C 1
ATOM 792 O O . VAL A 1 105 ? 9.516 -3.480 -7.190 1.00 96.19 105 VAL A O 1
ATOM 795 N N . LEU A 1 106 ? 11.524 -4.488 -7.018 1.00 95.56 106 LEU A N 1
ATOM 796 C CA . LEU A 1 106 ? 12.089 -3.818 -8.183 1.00 95.56 106 LEU A CA 1
ATOM 797 C C . LEU A 1 106 ? 11.388 -4.280 -9.471 1.00 95.56 106 LEU A C 1
ATOM 799 O O . LEU A 1 106 ? 10.819 -5.377 -9.510 1.00 95.56 106 LEU A O 1
ATOM 803 N N . PRO A 1 107 ? 11.437 -3.473 -10.542 1.00 95.12 107 PRO A N 1
ATOM 804 C CA . PRO A 1 107 ? 10.959 -3.911 -11.844 1.00 95.12 107 PRO A CA 1
ATOM 805 C C . PRO A 1 107 ? 11.724 -5.149 -12.338 1.00 95.12 107 PRO A C 1
ATOM 807 O O . PRO A 1 107 ? 12.933 -5.249 -12.107 1.00 95.12 107 PRO A O 1
ATOM 810 N N . PRO A 1 108 ? 11.054 -6.090 -13.034 1.00 93.75 108 PRO A N 1
ATOM 811 C CA . PRO A 1 108 ? 11.737 -7.142 -13.776 1.00 93.75 108 PRO A CA 1
ATOM 812 C C . PRO A 1 108 ? 12.759 -6.554 -14.757 1.00 93.75 108 PRO A C 1
ATOM 814 O O . PRO A 1 108 ? 12.594 -5.444 -15.267 1.00 93.75 108 PRO A O 1
ATOM 817 N N . GLU A 1 109 ? 13.812 -7.310 -15.061 1.00 92.19 109 GLU A N 1
ATOM 818 C CA . GLU A 1 109 ? 14.843 -6.858 -15.998 1.00 92.19 109 GLU A CA 1
ATOM 819 C C . GLU A 1 109 ? 14.241 -6.499 -17.370 1.00 92.19 109 GLU A C 1
ATOM 821 O O . GLU A 1 109 ? 13.537 -7.298 -17.988 1.00 92.19 109 GLU A O 1
ATOM 826 N N . GLY A 1 110 ? 14.519 -5.279 -17.840 1.00 91.12 110 GLY A N 1
ATOM 827 C CA . GLY A 1 110 ? 14.011 -4.754 -19.111 1.00 91.12 110 GLY A CA 1
ATOM 828 C C . GLY A 1 110 ? 12.565 -4.242 -19.076 1.00 91.12 110 GLY A C 1
ATOM 829 O O . GLY A 1 110 ? 12.091 -3.724 -20.089 1.00 91.12 110 GLY A O 1
ATOM 830 N N . ASP A 1 111 ? 11.868 -4.342 -17.941 1.00 93.12 111 ASP A N 1
ATOM 831 C CA . ASP A 1 111 ? 10.521 -3.799 -17.798 1.00 93.12 111 ASP A CA 1
ATOM 832 C C . ASP A 1 111 ? 10.558 -2.265 -17.696 1.00 93.12 111 ASP A C 1
ATOM 834 O O . ASP A 1 111 ? 11.204 -1.681 -16.827 1.00 93.12 111 ASP A O 1
ATOM 838 N N . THR A 1 112 ? 9.855 -1.608 -18.619 1.00 90.88 112 THR A N 1
ATOM 839 C CA . THR A 1 112 ? 9.732 -0.143 -18.714 1.00 90.88 112 THR A CA 1
ATOM 840 C C . THR A 1 112 ? 8.286 0.330 -18.548 1.00 90.88 112 THR A C 1
ATOM 842 O O . THR A 1 112 ? 7.953 1.470 -18.866 1.00 90.88 112 THR A O 1
ATOM 845 N N . SER A 1 113 ? 7.405 -0.545 -18.054 1.00 90.44 113 SER A N 1
ATOM 846 C CA . SER A 1 113 ? 5.979 -0.273 -17.848 1.00 90.44 113 SER A CA 1
ATOM 847 C C . SER A 1 113 ? 5.721 0.894 -16.899 1.00 90.44 113 SER A C 1
ATOM 849 O O . SER A 1 113 ? 4.757 1.641 -17.089 1.00 90.44 113 SER A O 1
ATOM 851 N N . VAL A 1 114 ? 6.597 1.064 -15.910 1.00 94.19 114 VAL A N 1
ATOM 852 C CA . VAL A 1 114 ? 6.629 2.203 -14.999 1.00 94.19 114 VAL A CA 1
ATOM 853 C C . VAL A 1 114 ? 8.016 2.827 -15.091 1.00 94.19 114 VAL A C 1
ATOM 855 O O . VAL A 1 114 ? 9.006 2.124 -14.873 1.00 94.19 114 VAL A O 1
ATOM 858 N N . PRO A 1 115 ? 8.122 4.125 -15.419 1.00 87.81 115 PRO A N 1
ATOM 859 C CA . PRO A 1 115 ? 9.414 4.787 -15.464 1.00 87.81 115 PRO A CA 1
ATOM 860 C C . PRO A 1 115 ? 10.048 4.794 -14.071 1.00 87.81 115 PRO A C 1
ATOM 862 O O . PRO A 1 115 ? 9.367 5.001 -13.064 1.00 87.81 115 PRO A O 1
ATOM 865 N N . ALA A 1 116 ? 11.363 4.588 -14.020 1.00 87.12 116 ALA A N 1
ATOM 866 C CA . ALA A 1 116 ? 12.122 4.832 -12.802 1.00 87.12 116 ALA A CA 1
ATOM 867 C C . ALA A 1 116 ? 11.969 6.309 -12.387 1.00 87.12 116 ALA A C 1
ATOM 869 O O . ALA A 1 116 ? 11.865 7.176 -13.266 1.00 87.12 116 ALA A O 1
ATOM 870 N N . PRO A 1 117 ? 11.956 6.610 -11.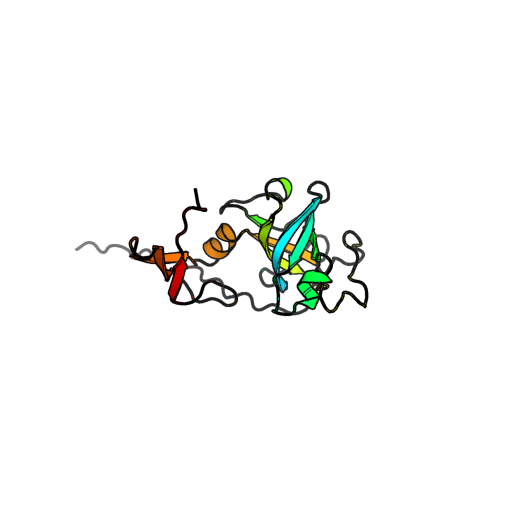076 1.00 88.62 117 PRO A N 1
ATOM 871 C CA . PRO A 1 117 ? 11.919 7.989 -10.612 1.00 88.62 117 PRO A CA 1
ATOM 872 C C . PRO A 1 117 ? 13.116 8.762 -11.169 1.00 88.62 117 PRO A C 1
ATOM 874 O O . PRO A 1 117 ? 14.219 8.228 -11.300 1.00 88.62 117 PRO A O 1
ATOM 877 N N . ARG A 1 118 ? 12.907 10.037 -11.503 1.00 89.56 118 ARG A N 1
ATOM 878 C CA . ARG A 1 118 ? 14.018 10.922 -11.866 1.00 89.56 118 ARG A CA 1
ATOM 879 C C . ARG A 1 118 ? 14.897 11.166 -10.644 1.00 89.56 118 ARG A C 1
ATOM 881 O O . ARG A 1 118 ? 14.428 11.090 -9.510 1.00 89.56 118 ARG A O 1
ATOM 888 N N . LYS A 1 119 ? 16.148 11.567 -10.865 1.00 88.69 119 LYS A N 1
ATOM 889 C CA . LYS A 1 119 ? 17.120 11.811 -9.787 1.00 88.69 119 LYS A CA 1
ATOM 890 C C . LYS A 1 119 ? 16.601 12.777 -8.712 1.00 88.69 119 LYS A C 1
ATOM 892 O O . LYS A 1 119 ? 16.875 12.612 -7.529 1.00 88.69 119 LYS A O 1
ATOM 897 N N . GLU A 1 120 ? 15.840 13.794 -9.108 1.00 88.31 120 GLU A N 1
ATOM 898 C CA . GLU A 1 120 ? 15.214 14.753 -8.195 1.00 88.31 120 GLU A CA 1
ATOM 899 C C . GLU A 1 120 ? 14.013 14.194 -7.401 1.00 88.31 120 GLU A C 1
ATOM 901 O O . GLU A 1 120 ? 13.642 14.764 -6.370 1.00 88.31 120 GLU A O 1
ATOM 906 N N . GLU A 1 121 ? 13.424 13.086 -7.857 1.00 88.44 121 GLU A N 1
ATOM 907 C CA . GLU A 1 121 ? 12.254 12.407 -7.282 1.00 88.44 121 GLU A CA 1
ATOM 908 C C . GLU A 1 121 ? 12.632 11.222 -6.388 1.00 88.44 121 GLU A C 1
ATOM 910 O O . GLU A 1 121 ? 11.845 10.870 -5.514 1.00 88.44 121 GLU A O 1
ATOM 915 N N . GLU A 1 122 ? 13.829 10.645 -6.547 1.00 88.56 122 GLU A N 1
ATOM 916 C CA . GLU A 1 122 ? 14.327 9.481 -5.783 1.00 88.56 122 GLU A CA 1
ATOM 917 C C . GLU A 1 122 ? 14.240 9.663 -4.258 1.00 88.56 122 GLU A C 1
ATOM 919 O O . GLU A 1 122 ? 14.065 8.700 -3.516 1.00 88.56 122 GLU A O 1
ATOM 924 N N . LYS A 1 123 ? 14.307 10.908 -3.771 1.00 87.69 123 LYS A N 1
ATOM 925 C CA . LYS A 1 123 ? 14.122 11.232 -2.345 1.00 87.69 123 LYS A CA 1
ATOM 926 C C . LYS A 1 123 ? 12.698 10.997 -1.825 1.00 87.69 123 LYS A C 1
ATOM 928 O O . LYS A 1 123 ? 12.505 10.920 -0.617 1.00 87.69 123 LYS A O 1
ATOM 933 N N . TRP A 1 124 ? 11.706 10.945 -2.710 1.00 87.94 124 TRP A N 1
ATOM 934 C CA . TRP A 1 124 ? 10.284 10.854 -2.367 1.00 87.94 124 TRP A CA 1
ATOM 935 C C . TRP A 1 124 ? 9.619 9.586 -2.888 1.00 87.94 124 TRP A C 1
ATOM 937 O O . TRP A 1 124 ? 8.675 9.094 -2.264 1.00 87.94 124 TRP A O 1
ATOM 947 N N . VAL A 1 125 ? 10.076 9.101 -4.043 1.00 91.25 125 VAL A N 1
ATOM 948 C CA . VAL A 1 125 ? 9.491 7.972 -4.758 1.00 91.25 125 VAL A CA 1
ATOM 949 C C . VAL A 1 125 ? 10.466 6.798 -4.711 1.00 91.25 125 VAL A C 1
ATOM 951 O O . VAL A 1 125 ? 11.523 6.862 -5.341 1.00 91.25 125 VAL A O 1
ATOM 954 N N . PRO A 1 126 ? 10.120 5.719 -3.989 1.00 92.19 126 PRO A N 1
ATOM 955 C CA . PRO A 1 126 ? 10.920 4.506 -3.958 1.00 92.19 126 PRO A CA 1
ATOM 956 C C . PRO A 1 126 ? 11.068 3.882 -5.355 1.00 92.19 126 PRO A C 1
ATOM 958 O O . PRO A 1 126 ? 10.130 3.949 -6.155 1.00 92.19 126 PRO A O 1
ATOM 961 N N . PRO A 1 127 ? 12.198 3.211 -5.642 1.00 93.94 127 PRO A N 1
ATOM 962 C CA . PRO A 1 127 ? 12.400 2.501 -6.908 1.00 93.94 127 PRO A CA 1
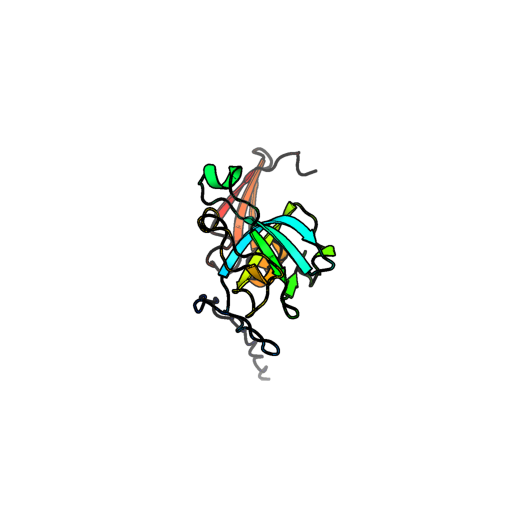ATOM 963 C C . PRO A 1 127 ? 11.576 1.204 -7.013 1.00 93.94 127 PRO A C 1
ATOM 965 O O . PRO A 1 127 ? 11.356 0.696 -8.111 1.00 93.94 127 PRO A O 1
ATOM 968 N N . HIS A 1 128 ? 11.107 0.670 -5.882 1.00 95.38 128 HIS A N 1
ATOM 969 C CA . HIS A 1 128 ? 10.285 -0.536 -5.791 1.00 95.38 128 HIS A CA 1
ATOM 970 C C . HIS A 1 128 ? 8.869 -0.258 -6.286 1.00 95.38 128 HIS A C 1
ATOM 972 O O . HIS A 1 128 ? 8.027 0.178 -5.514 1.00 95.38 128 HIS A O 1
ATOM 978 N N . ASN A 1 129 ? 8.609 -0.485 -7.569 1.00 96.19 129 ASN A N 1
ATOM 979 C CA . ASN A 1 129 ? 7.359 -0.100 -8.224 1.00 96.19 129 ASN A CA 1
ATOM 980 C C . ASN A 1 129 ? 6.553 -1.292 -8.770 1.00 96.19 129 ASN A C 1
ATOM 982 O O . ASN A 1 129 ? 5.561 -1.090 -9.468 1.00 96.19 129 ASN A O 1
ATOM 986 N N . HIS A 1 130 ? 6.947 -2.533 -8.475 1.00 96.56 130 HIS A N 1
ATOM 987 C CA . HIS A 1 130 ? 6.201 -3.721 -8.889 1.00 96.56 130 HIS A CA 1
ATOM 988 C C . HIS A 1 130 ? 5.513 -4.392 -7.706 1.00 96.56 130 HIS A C 1
ATOM 990 O O . HIS A 1 130 ? 6.155 -4.805 -6.749 1.00 96.56 130 HIS A O 1
ATOM 996 N N . VAL A 1 131 ? 4.192 -4.506 -7.764 1.00 96.56 131 VAL A N 1
ATOM 997 C CA . VAL A 1 131 ? 3.371 -5.021 -6.664 1.00 96.56 131 VAL A CA 1
ATOM 998 C C . VAL A 1 131 ? 3.426 -6.544 -6.619 1.00 96.56 131 VAL A C 1
ATOM 1000 O O . VAL A 1 131 ? 3.184 -7.199 -7.6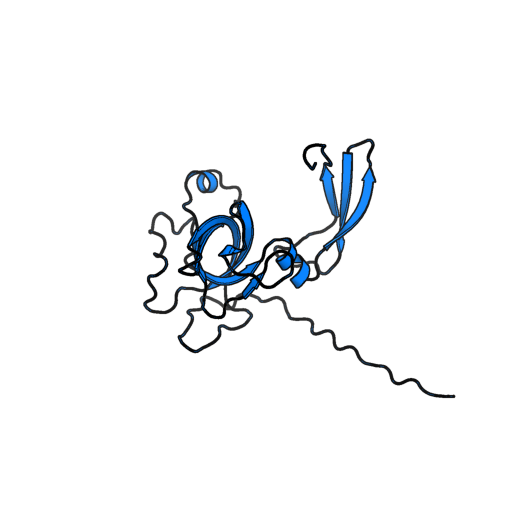33 1.00 96.56 131 VAL A O 1
ATOM 1003 N N . LEU A 1 132 ? 3.655 -7.096 -5.425 1.00 95.75 132 LEU A N 1
ATOM 1004 C CA . LEU A 1 132 ? 3.407 -8.501 -5.073 1.00 95.75 132 LEU A CA 1
ATOM 1005 C C . LEU A 1 132 ? 2.078 -8.695 -4.337 1.00 95.75 132 LEU A C 1
ATOM 1007 O O . LEU A 1 132 ? 1.372 -9.682 -4.555 1.00 95.75 132 LEU A O 1
ATOM 1011 N N . LEU A 1 133 ? 1.737 -7.749 -3.467 1.00 96.31 133 LEU A N 1
ATOM 1012 C CA . LEU A 1 133 ? 0.522 -7.758 -2.664 1.00 96.31 133 LEU A CA 1
ATOM 1013 C C . LEU A 1 133 ? 0.018 -6.326 -2.519 1.00 96.31 133 LEU A C 1
ATOM 1015 O O . LEU A 1 133 ? 0.823 -5.436 -2.260 1.00 96.31 133 LEU A O 1
ATOM 1019 N N . LEU A 1 134 ? -1.287 -6.118 -2.681 1.00 97.56 134 LEU A N 1
ATOM 1020 C CA . LEU A 1 134 ? -1.951 -4.833 -2.471 1.00 97.56 134 LEU A CA 1
ATOM 1021 C C . LEU A 1 134 ? -3.274 -5.056 -1.736 1.00 97.56 134 LEU A C 1
ATOM 1023 O O . LEU A 1 134 ? -4.095 -5.862 -2.171 1.00 97.56 134 LEU A O 1
ATOM 1027 N N . GLU A 1 135 ? -3.473 -4.379 -0.615 1.00 97.88 135 GLU A N 1
ATOM 1028 C CA . GLU A 1 135 ? -4.599 -4.604 0.294 1.00 97.88 135 GLU A CA 1
ATOM 1029 C C . GLU A 1 135 ? -5.167 -3.267 0.772 1.00 97.88 135 GLU A C 1
ATOM 1031 O O . GLU A 1 135 ? -4.401 -2.360 1.078 1.00 97.88 135 GLU A O 1
ATOM 1036 N N . ASP A 1 136 ? -6.488 -3.141 0.881 1.00 97.81 136 ASP A N 1
ATOM 1037 C CA . ASP A 1 136 ? -7.087 -2.063 1.677 1.00 97.81 136 ASP A CA 1
ATOM 1038 C C . ASP A 1 136 ? -6.884 -2.295 3.181 1.00 97.81 136 ASP A C 1
ATOM 1040 O O . ASP A 1 136 ? -6.541 -3.402 3.606 1.00 97.81 136 ASP A O 1
ATOM 1044 N N . ASP A 1 137 ? -7.132 -1.266 3.995 1.00 95.56 137 ASP A N 1
ATOM 1045 C CA . ASP A 1 137 ? -7.001 -1.323 5.459 1.00 95.56 137 ASP A CA 1
ATOM 1046 C C . ASP A 1 137 ? -7.693 -2.557 6.053 1.00 95.56 137 ASP A C 1
ATOM 1048 O O . ASP A 1 137 ? -7.105 -3.305 6.839 1.00 95.56 137 ASP A O 1
ATOM 1052 N N . VAL A 1 138 ? -8.940 -2.814 5.638 1.00 94.25 138 VAL A N 1
ATOM 1053 C CA . VAL A 1 138 ? -9.735 -3.948 6.128 1.00 94.25 138 VAL A CA 1
ATOM 1054 C C . VAL A 1 138 ? -9.020 -5.266 5.840 1.00 94.25 138 VAL A C 1
ATOM 1056 O O . VAL A 1 138 ? -8.816 -6.066 6.756 1.00 94.25 138 VAL A O 1
ATOM 1059 N N . SER A 1 139 ? -8.607 -5.500 4.590 1.00 96.44 139 SER A N 1
ATOM 1060 C CA . SER A 1 139 ? -7.936 -6.744 4.202 1.00 96.44 139 SER A CA 1
ATOM 1061 C C . SER A 1 139 ? -6.572 -6.901 4.871 1.00 96.44 139 SER A C 1
ATOM 1063 O O . SER A 1 139 ? -6.236 -8.010 5.306 1.00 96.44 139 SER A O 1
ATOM 1065 N N . PHE A 1 140 ? -5.811 -5.809 4.969 1.00 96.06 140 PHE A N 1
ATOM 1066 C CA . PHE A 1 140 ? -4.465 -5.770 5.532 1.00 96.06 140 PHE A CA 1
ATOM 1067 C C . PHE A 1 140 ? -4.460 -6.142 7.016 1.00 96.06 140 PHE A C 1
ATOM 1069 O O . PHE A 1 140 ? -3.772 -7.087 7.418 1.00 96.06 140 PHE A O 1
ATOM 1076 N N . TYR A 1 141 ? -5.271 -5.459 7.832 1.00 95.38 141 TYR A N 1
ATOM 1077 C CA . TYR A 1 141 ? -5.348 -5.745 9.265 1.00 95.38 141 TYR A CA 1
ATOM 1078 C C . TYR A 1 141 ? -5.983 -7.113 9.529 1.00 95.38 141 TYR A C 1
ATOM 1080 O O . TYR A 1 141 ? -5.462 -7.878 10.345 1.00 95.38 141 TYR A O 1
ATOM 1088 N N . GLN A 1 142 ? -7.018 -7.496 8.770 1.00 94.19 142 GLN A N 1
ATOM 1089 C CA . GLN A 1 142 ? -7.627 -8.822 8.889 1.00 94.19 142 GLN A CA 1
ATOM 1090 C C . GLN A 1 142 ? -6.613 -9.946 8.629 1.00 94.19 142 GLN A C 1
ATOM 1092 O O . GLN A 1 142 ? -6.558 -10.907 9.397 1.00 94.19 142 GLN A O 1
ATOM 1097 N N . ARG A 1 143 ? -5.781 -9.840 7.581 1.00 93.81 143 ARG A N 1
ATOM 1098 C CA . ARG A 1 143 ? -4.750 -10.852 7.268 1.00 93.81 143 ARG A CA 1
ATOM 1099 C C . ARG A 1 143 ? -3.720 -10.994 8.381 1.00 93.81 143 ARG A C 1
ATOM 1101 O O . ARG A 1 143 ? -3.222 -12.088 8.628 1.00 93.81 143 ARG A O 1
ATOM 1108 N N . ARG A 1 144 ? -3.400 -9.880 9.036 1.00 93.56 144 ARG A N 1
ATOM 1109 C CA . ARG A 1 144 ? -2.462 -9.801 10.159 1.00 93.56 144 ARG A CA 1
ATOM 1110 C C . ARG A 1 144 ? -3.084 -10.224 11.494 1.00 93.56 144 ARG A C 1
ATOM 1112 O O . ARG A 1 144 ? -2.390 -10.239 12.506 1.00 93.56 144 ARG A O 1
ATOM 1119 N N . GLY A 1 145 ? -4.371 -10.576 11.504 1.00 94.81 145 GLY A N 1
ATOM 1120 C CA . GLY A 1 145 ? -5.104 -10.924 12.718 1.00 94.81 145 GLY A CA 1
ATOM 1121 C C . GLY A 1 145 ? -5.271 -9.745 13.675 1.00 94.81 145 GLY A C 1
ATOM 1122 O O . GLY A 1 145 ? -5.441 -9.973 14.868 1.00 94.81 145 GLY A O 1
ATOM 1123 N N . GLN A 1 146 ? -5.185 -8.511 13.170 1.00 94.56 146 GLN A N 1
ATOM 1124 C CA . GLN A 1 146 ? -5.331 -7.283 13.944 1.00 94.56 146 GLN A CA 1
ATOM 1125 C C . GLN A 1 146 ? -6.737 -6.708 13.757 1.00 94.56 146 GLN A C 1
ATOM 1127 O O . GLN A 1 146 ? -7.247 -6.610 12.642 1.00 94.56 146 GLN A O 1
ATOM 1132 N N . ALA A 1 147 ? -7.363 -6.312 14.859 1.00 93.25 147 ALA A N 1
ATOM 1133 C CA . ALA A 1 147 ? -8.657 -5.648 14.882 1.00 93.25 147 ALA A CA 1
ATOM 1134 C C . ALA A 1 147 ? -8.737 -4.673 16.062 1.00 93.25 147 ALA A C 1
ATOM 1136 O O . ALA A 1 147 ? -7.973 -4.769 17.020 1.00 93.25 147 ALA A O 1
ATOM 1137 N N . TRP A 1 148 ? -9.703 -3.758 16.028 1.00 93.31 148 TRP A N 1
ATOM 1138 C CA . TRP A 1 148 ? -10.050 -2.941 17.189 1.00 93.31 148 TRP A CA 1
ATOM 1139 C C . TRP A 1 148 ? -11.108 -3.644 18.040 1.00 93.31 148 TRP A C 1
ATOM 1141 O O . TRP A 1 148 ? -12.180 -3.995 17.547 1.00 93.31 148 TRP A O 1
ATOM 1151 N N . LYS A 1 149 ? -10.838 -3.804 19.338 1.00 94.75 149 LYS A N 1
ATOM 1152 C CA . LYS A 1 149 ? -11.845 -4.155 20.341 1.00 94.75 149 LYS A CA 1
ATOM 1153 C C . LYS A 1 149 ? -12.339 -2.880 21.009 1.00 94.75 149 LYS A C 1
ATOM 1155 O O . LYS A 1 149 ? -11.563 -2.161 21.633 1.00 94.75 149 LYS A O 1
ATOM 1160 N N . VAL A 1 150 ? -13.633 -2.603 20.878 1.00 95.94 150 VAL A N 1
ATOM 1161 C CA . VAL A 1 150 ? -14.275 -1.474 21.559 1.00 95.94 150 VAL A CA 1
ATOM 1162 C C . VAL A 1 150 ? -14.277 -1.734 23.064 1.00 95.94 150 VAL A C 1
ATOM 1164 O O . VAL A 1 150 ? -14.836 -2.731 23.517 1.00 95.94 150 VAL A O 1
ATOM 1167 N N . GLU A 1 151 ? -13.655 -0.839 23.829 1.00 96.56 151 GLU A N 1
ATOM 1168 C CA . GLU A 1 151 ? -13.619 -0.903 25.295 1.00 96.56 151 GLU A CA 1
ATOM 1169 C C . GLU A 1 151 ? -14.720 -0.040 25.914 1.00 96.56 151 GLU A C 1
ATOM 1171 O O . GLU A 1 151 ? -15.383 -0.456 26.863 1.00 96.56 151 GLU A O 1
ATOM 1176 N N . SER A 1 152 ? -14.950 1.160 25.375 1.00 96.12 152 SER A N 1
ATOM 1177 C CA . SER A 1 152 ? -16.021 2.036 25.852 1.00 96.12 152 SER A CA 1
ATOM 1178 C C . SER A 1 152 ? -16.504 3.013 24.787 1.00 96.12 152 SER A C 1
ATOM 1180 O O . SER A 1 152 ? -15.766 3.400 23.882 1.00 96.12 152 SER A O 1
ATOM 1182 N N . VAL A 1 153 ? -17.762 3.432 24.930 1.00 95.75 153 VAL A N 1
ATOM 1183 C CA . VAL A 1 153 ? -18.383 4.504 24.147 1.00 95.75 153 VAL A CA 1
ATOM 1184 C C . VAL A 1 153 ? -18.984 5.506 25.128 1.00 95.75 153 VAL A C 1
ATOM 1186 O O . VAL A 1 153 ? -19.910 5.172 25.866 1.00 95.75 153 VAL A O 1
ATOM 1189 N N . ASP A 1 154 ? -18.465 6.731 25.141 1.00 94.12 154 ASP A N 1
ATOM 1190 C CA . ASP A 1 154 ? -19.036 7.867 25.865 1.00 94.12 154 ASP A CA 1
ATOM 1191 C C . ASP A 1 154 ? -19.797 8.740 24.862 1.00 94.12 154 ASP A C 1
ATOM 1193 O O . ASP A 1 154 ? -19.241 9.643 24.236 1.00 94.12 154 ASP A O 1
ATOM 1197 N N . ALA A 1 155 ? -21.088 8.448 24.690 1.00 89.81 155 ALA A N 1
ATOM 1198 C CA . ALA A 1 155 ? -21.956 9.194 23.782 1.00 89.81 155 ALA A CA 1
ATOM 1199 C C . ALA A 1 155 ? -22.177 10.653 24.228 1.00 89.81 155 ALA A C 1
ATOM 1201 O O . ALA A 1 155 ? -22.467 11.503 23.394 1.00 89.81 155 ALA A O 1
ATOM 1202 N N . GLY A 1 156 ? -22.021 10.965 25.522 1.00 91.12 156 GLY A N 1
ATOM 1203 C CA . GLY A 1 156 ? -22.140 12.337 26.027 1.00 91.12 156 GLY A CA 1
ATOM 1204 C C . GLY A 1 156 ? -20.954 13.216 25.627 1.00 91.12 156 GLY A C 1
ATOM 1205 O O . GLY A 1 156 ? -21.110 14.424 25.463 1.00 91.12 156 GLY A O 1
ATOM 1206 N N . LYS A 1 157 ? -19.778 12.607 25.441 1.00 91.44 157 LYS A N 1
ATOM 1207 C CA . LYS A 1 157 ? -18.555 13.283 24.982 1.00 91.44 157 LYS A CA 1
ATOM 1208 C C . LYS A 1 157 ? -18.193 12.991 23.537 1.00 91.44 157 LYS A C 1
ATOM 1210 O O . LYS A 1 157 ? -17.189 13.523 23.076 1.00 91.44 157 LYS A O 1
ATOM 1215 N N . ASN A 1 158 ? -18.981 12.172 22.843 1.00 92.38 158 ASN A N 1
ATOM 1216 C CA . ASN A 1 158 ? -18.692 11.743 21.482 1.00 92.38 158 ASN A CA 1
ATOM 1217 C C . ASN A 1 158 ? -17.319 11.061 21.365 1.00 92.38 158 ASN A C 1
ATOM 1219 O O . ASN A 1 158 ? -16.528 11.365 20.478 1.00 92.38 158 ASN A O 1
ATOM 1223 N N . ILE A 1 159 ? -17.015 10.150 22.292 1.00 94.25 159 ILE A N 1
ATOM 1224 C CA . ILE A 1 159 ? -15.721 9.464 22.356 1.00 94.25 159 ILE A CA 1
ATOM 1225 C C . ILE A 1 159 ? -15.909 7.945 22.299 1.00 94.25 159 ILE A C 1
ATOM 1227 O O . ILE A 1 159 ? -16.707 7.379 23.044 1.00 94.25 159 ILE A O 1
ATOM 1231 N N . LEU A 1 160 ? -15.113 7.281 21.461 1.00 94.88 160 LEU A N 1
ATOM 1232 C CA . LEU A 1 160 ? -14.927 5.832 21.409 1.00 94.88 160 LEU A CA 1
ATOM 1233 C C . LEU A 1 160 ? -13.513 5.497 21.892 1.00 94.88 160 LEU A C 1
ATOM 1235 O O . LEU A 1 160 ? -12.541 5.997 21.335 1.00 94.88 160 LEU A O 1
ATOM 1239 N N . THR A 1 161 ? -13.380 4.616 22.879 1.00 96.12 161 THR A N 1
ATOM 1240 C CA . THR A 1 161 ? -12.083 4.030 23.248 1.00 96.12 161 THR A CA 1
ATOM 1241 C C . THR A 1 161 ? -12.017 2.609 22.709 1.00 96.12 161 THR A C 1
ATOM 1243 O O . THR A 1 161 ? -12.894 1.796 23.011 1.00 96.12 161 THR A O 1
ATOM 1246 N N . ALA A 1 162 ? -10.977 2.288 21.944 1.00 96.12 162 ALA A N 1
ATOM 1247 C CA . ALA A 1 162 ? -10.728 0.931 21.475 1.00 96.12 162 ALA A CA 1
ATOM 1248 C C . ALA A 1 162 ? -9.279 0.515 21.730 1.00 96.12 162 ALA A C 1
ATOM 1250 O O . ALA A 1 162 ? -8.369 1.341 21.730 1.00 96.12 162 ALA A O 1
ATOM 1251 N N . THR A 1 163 ? -9.073 -0.777 21.948 1.00 96.06 163 THR A N 1
ATOM 1252 C CA . THR A 1 163 ? -7.749 -1.371 22.148 1.00 96.06 163 THR A CA 1
ATOM 1253 C C . THR A 1 163 ? -7.478 -2.399 21.064 1.00 96.06 163 THR A C 1
ATOM 1255 O O . THR A 1 163 ? -8.403 -3.059 20.584 1.00 96.06 163 THR A O 1
ATOM 1258 N N . LEU A 1 164 ? -6.215 -2.520 20.664 1.00 94.25 164 LEU A N 1
ATOM 1259 C CA . LEU A 1 164 ? -5.752 -3.566 19.767 1.00 94.25 164 LEU A CA 1
ATOM 1260 C C . LEU A 1 164 ? -6.223 -4.940 20.267 1.00 94.25 164 LEU A C 1
ATOM 1262 O O . LEU A 1 164 ? -6.001 -5.329 21.413 1.00 94.25 164 LEU A O 1
ATOM 1266 N N . SER A 1 165 ? -6.845 -5.690 19.368 1.00 94.56 165 SER A N 1
ATOM 1267 C CA . SER A 1 165 ? -7.122 -7.110 19.494 1.00 94.56 165 SER A CA 1
ATOM 1268 C C . SER A 1 165 ? -6.307 -7.842 18.437 1.00 94.56 165 SER A C 1
ATOM 1270 O O . SER A 1 165 ? -6.456 -7.565 17.249 1.00 94.56 165 SER A O 1
ATOM 1272 N N . GLY A 1 166 ? -5.431 -8.748 18.866 1.00 92.31 166 GLY A N 1
ATOM 1273 C CA . GLY A 1 166 ? -4.507 -9.447 17.974 1.00 92.31 166 GLY A CA 1
ATOM 1274 C C . GLY A 1 166 ? -3.041 -9.199 18.325 1.00 92.31 166 GLY A C 1
ATOM 1275 O O . GLY A 1 166 ? -2.749 -8.647 19.389 1.00 92.31 166 GLY A O 1
ATOM 1276 N N . PRO A 1 167 ? -2.112 -9.643 17.464 1.00 92.38 167 PRO A N 1
ATOM 1277 C CA . PRO A 1 167 ? -0.691 -9.416 17.669 1.00 92.38 167 PRO A CA 1
ATOM 1278 C C . PRO A 1 167 ? -0.337 -7.937 17.473 1.00 92.38 167 PRO A C 1
ATOM 1280 O O . PRO A 1 167 ? -0.897 -7.253 16.615 1.00 92.38 167 PRO A O 1
ATOM 1283 N N . ASP A 1 168 ? 0.630 -7.466 18.253 1.00 87.75 168 ASP A N 1
ATOM 1284 C CA . ASP A 1 168 ? 1.294 -6.188 18.021 1.00 87.75 168 ASP A CA 1
ATOM 1285 C C . ASP A 1 168 ? 2.373 -6.394 16.951 1.00 87.75 168 ASP A C 1
ATOM 1287 O O . ASP A 1 168 ? 3.296 -7.195 17.130 1.00 87.75 168 ASP A O 1
ATOM 1291 N N . LEU A 1 169 ? 2.190 -5.763 15.791 1.00 87.38 169 LEU A N 1
ATOM 1292 C CA . LEU A 1 169 ? 3.015 -5.975 14.605 1.00 87.38 169 LEU A CA 1
ATOM 1293 C C . LEU A 1 169 ? 3.520 -4.634 14.068 1.00 87.38 169 LEU A C 1
ATOM 1295 O O . LEU A 1 169 ? 2.741 -3.681 14.010 1.00 87.38 169 LEU A O 1
ATOM 1299 N N . PRO A 1 170 ? 4.772 -4.566 13.576 1.00 82.50 170 PRO A N 1
ATOM 1300 C CA . PRO A 1 170 ? 5.315 -3.351 12.981 1.00 82.50 170 PRO A CA 1
ATOM 1301 C C . PRO A 1 170 ? 4.439 -2.797 11.848 1.00 82.50 170 PRO A C 1
ATOM 1303 O O . PRO A 1 170 ? 4.036 -3.528 10.931 1.00 82.50 170 PRO A O 1
ATOM 1306 N N . GLY A 1 171 ? 4.167 -1.490 11.904 1.00 76.88 171 GLY A N 1
ATOM 1307 C CA . GLY A 1 171 ? 3.315 -0.800 10.929 1.00 76.88 171 GLY A CA 1
ATOM 1308 C C . GLY A 1 171 ? 1.857 -1.275 10.951 1.00 76.88 171 GLY A C 1
ATOM 1309 O O . GLY A 1 171 ? 1.195 -1.249 9.917 1.00 76.88 171 GLY A O 1
ATOM 1310 N N . GLY A 1 172 ? 1.401 -1.803 12.090 1.00 83.81 172 GLY A N 1
ATOM 1311 C CA . GLY A 1 172 ? 0.039 -2.266 12.329 1.00 83.81 172 GLY A CA 1
ATOM 1312 C C . GLY A 1 172 ? -0.748 -1.345 13.265 1.00 83.81 172 GLY A C 1
ATOM 1313 O O . GLY A 1 172 ? -0.356 -0.215 13.544 1.00 83.81 172 GLY A O 1
ATOM 1314 N N . LEU A 1 173 ? -1.874 -1.850 13.772 1.00 89.31 173 LEU A N 1
ATOM 1315 C CA . LEU A 1 173 ? -2.609 -1.202 14.862 1.00 89.31 173 LEU A CA 1
ATOM 1316 C C . LEU A 1 173 ? -1.842 -1.361 16.184 1.00 89.31 173 LEU A C 1
ATOM 1318 O O . LEU A 1 173 ? -1.252 -2.413 16.419 1.00 89.31 173 LEU A O 1
ATOM 1322 N N . GLU A 1 174 ? -1.906 -0.360 17.066 1.00 90.69 174 GLU A N 1
ATOM 1323 C CA . GLU A 1 174 ? -1.116 -0.330 18.307 1.00 90.69 174 GLU A CA 1
ATOM 1324 C C . GLU A 1 174 ? -1.925 0.162 19.517 1.00 90.69 174 GLU A C 1
ATOM 1326 O O . GLU A 1 174 ? -2.576 1.213 19.471 1.00 90.69 174 GLU A O 1
ATOM 1331 N N . GLY A 1 175 ? -1.795 -0.559 20.636 1.00 90.88 175 GLY A N 1
ATOM 1332 C CA . GLY A 1 175 ? -2.218 -0.122 21.970 1.00 90.88 175 GLY A CA 1
ATOM 1333 C C . GLY A 1 175 ? -3.699 0.248 22.106 1.00 90.88 175 GLY A C 1
ATOM 1334 O O . GLY A 1 175 ? -4.568 -0.309 21.438 1.00 90.88 175 GLY A O 1
ATOM 1335 N N . THR A 1 176 ? -3.986 1.178 23.018 1.00 94.19 176 THR A N 1
ATOM 1336 C CA . THR A 1 176 ? -5.314 1.779 23.206 1.00 94.19 176 THR A CA 1
ATOM 1337 C C . THR A 1 176 ? -5.363 3.139 22.524 1.00 94.19 176 THR A C 1
ATOM 1339 O O . THR A 1 176 ? -4.456 3.959 22.689 1.00 94.19 176 THR A O 1
ATOM 1342 N N . LYS A 1 177 ? -6.435 3.392 21.774 1.00 94.44 177 LYS A N 1
ATOM 1343 C CA . LYS A 1 177 ? -6.679 4.648 21.067 1.00 94.44 177 LYS A CA 1
ATOM 1344 C C . LYS A 1 177 ? -8.065 5.188 21.388 1.00 94.44 177 LYS A C 1
ATOM 1346 O O . LYS A 1 177 ? -9.016 4.440 21.626 1.00 94.44 177 LYS A O 1
ATOM 1351 N N . THR A 1 178 ? -8.150 6.510 21.356 1.00 94.50 178 THR A N 1
ATOM 1352 C CA . THR A 1 178 ? -9.381 7.266 21.551 1.00 94.50 178 THR A CA 1
ATOM 1353 C C . THR A 1 178 ? -9.756 7.919 20.231 1.00 94.50 178 THR A C 1
ATOM 1355 O O . THR A 1 178 ? -8.941 8.622 19.637 1.00 94.50 178 THR A O 1
ATOM 1358 N N . PHE A 1 179 ? -10.986 7.700 19.788 1.00 92.00 179 PHE A N 1
ATOM 1359 C CA . PHE A 1 179 ? -11.544 8.231 18.553 1.00 92.00 179 PHE A CA 1
ATOM 1360 C C . PHE A 1 179 ? -12.686 9.190 18.881 1.00 92.00 179 PHE A C 1
ATOM 1362 O O . PHE A 1 179 ? -13.474 8.940 19.797 1.00 92.00 179 PHE A O 1
ATOM 1369 N N . SER A 1 180 ? -12.780 10.281 18.125 1.00 91.50 180 SER A N 1
ATOM 1370 C CA . SER A 1 180 ? -13.938 11.174 18.167 1.00 91.50 180 SER A CA 1
ATOM 1371 C C . SER A 1 180 ? -15.060 10.596 17.307 1.00 91.50 180 SER A C 1
ATOM 1373 O O . SER A 1 180 ? -14.808 10.109 16.208 1.00 91.50 180 SER A O 1
ATOM 1375 N N . ILE A 1 181 ? -16.294 10.664 17.797 1.00 88.94 181 ILE A N 1
ATOM 1376 C CA . ILE A 1 181 ? -17.506 10.261 17.084 1.00 88.94 181 ILE A CA 1
ATOM 1377 C C . ILE A 1 181 ? -18.221 11.536 16.644 1.00 88.94 181 ILE A C 1
ATOM 1379 O O . ILE A 1 181 ? -18.768 12.252 17.472 1.00 88.94 181 ILE A O 1
ATOM 1383 N N . ASP A 1 182 ? -18.252 11.845 15.356 1.00 83.62 182 ASP A N 1
ATOM 1384 C CA . ASP A 1 182 ? -19.006 13.001 14.866 1.00 83.62 182 ASP A CA 1
ATOM 1385 C C . ASP A 1 182 ? -20.194 12.593 13.984 1.00 83.62 182 ASP A C 1
ATOM 1387 O O . ASP A 1 182 ? -20.341 11.445 13.558 1.00 83.62 182 ASP A O 1
ATOM 1391 N N . ALA A 1 183 ? -21.080 13.557 13.731 1.00 72.12 183 ALA A N 1
ATOM 1392 C CA . ALA A 1 183 ? -22.276 13.357 12.921 1.00 72.12 183 ALA A CA 1
ATOM 1393 C C . ALA A 1 183 ? -21.995 13.285 11.406 1.00 72.12 183 ALA A C 1
ATOM 1395 O O . ALA A 1 183 ? -22.930 13.024 10.654 1.00 72.12 183 ALA A O 1
ATOM 1396 N N . SER A 1 184 ? -20.752 13.513 10.955 1.00 67.00 184 SER A N 1
ATOM 1397 C CA . SER A 1 184 ? -20.370 13.451 9.534 1.00 67.00 184 SER A CA 1
ATOM 1398 C C . SER A 1 184 ? -20.196 12.019 9.019 1.00 67.00 184 SER A C 1
ATOM 1400 O O . SER A 1 184 ? -20.098 11.794 7.819 1.00 67.00 184 SER A O 1
ATOM 1402 N N . THR A 1 185 ? -20.230 11.038 9.923 1.00 51.03 185 THR A N 1
ATOM 1403 C CA . THR A 1 185 ? -20.187 9.602 9.611 1.00 51.03 185 THR A CA 1
ATOM 1404 C C . THR A 1 185 ? -21.542 9.007 9.175 1.00 51.03 185 THR A C 1
ATOM 1406 O O . THR A 1 185 ? -21.710 7.787 9.213 1.00 51.03 185 THR A O 1
ATOM 1409 N N . ARG A 1 186 ? -22.520 9.837 8.772 1.00 39.16 186 ARG A N 1
ATOM 1410 C CA . ARG A 1 186 ? -23.858 9.421 8.301 1.00 39.16 186 ARG A CA 1
ATOM 1411 C C . ARG A 1 186 ? -24.127 9.787 6.851 1.00 39.16 186 ARG A C 1
ATOM 1413 O O . ARG A 1 186 ? -23.810 10.932 6.470 1.00 39.16 186 ARG A O 1
#

Radius of gyration: 19.89 Å; chains: 1; bounding box: 41×64×50 Å

Foldseek 3Di:
DDDDDDDDDDDPPDPPQDADPADADDPPDDDDPSHFDKWKAFWAADDLVQQKTWGLTDDPPDPCLNVPADTQIAHEDPQAFEEEQQHTDGPVPDDGRFIKMFGFHAYHPPDPVDPADDPVNCVRHPNRHYTRYMYGLNNVCVVQQWDWDFPDADPVQQKTKTAIDHDDDPPYDHGIDIDGHDPVVD